Protein AF-A0A955DI71-F1 (afdb_monomer_lite)

pLDDT: mean 78.26, std 21.27, range [36.56, 98.56]

Radius of gyration: 31.0 Å; chains: 1; bounding box: 46×58×112 Å

Structure (mmCIF, N/CA/C/O backbone):
data_AF-A0A955DI71-F1
#
_entry.id   AF-A0A955DI71-F1
#
loop_
_atom_site.group_PDB
_atom_site.id
_atom_site.type_symbol
_atom_site.label_atom_id
_atom_site.label_alt_id
_atom_site.label_comp_id
_atom_site.label_asym_id
_atom_site.label_entity_id
_atom_site.label_seq_id
_atom_site.pdbx_PDB_ins_code
_atom_site.Cartn_x
_atom_site.Cartn_y
_atom_site.Cartn_z
_atom_site.occupancy
_atom_site.B_iso_or_equiv
_atom_site.auth_seq_id
_atom_site.auth_comp_id
_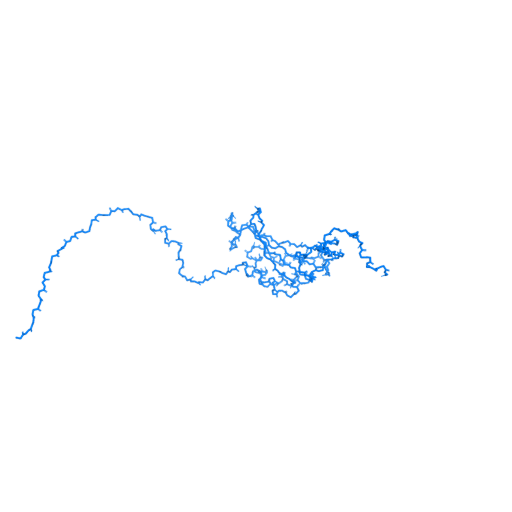atom_site.auth_asym_id
_atom_site.auth_atom_id
_atom_site.pdbx_PDB_model_num
ATOM 1 N N . MET A 1 1 ? 29.540 36.680 81.632 1.00 42.84 1 MET A N 1
ATOM 2 C CA . MET A 1 1 ? 30.084 36.193 80.344 1.00 42.84 1 MET A CA 1
ATOM 3 C C . MET A 1 1 ? 29.071 36.500 79.252 1.00 42.84 1 MET A C 1
ATOM 5 O O . MET A 1 1 ? 27.884 36.480 79.535 1.00 42.84 1 MET A O 1
ATOM 9 N N . ARG A 1 2 ? 29.595 36.872 78.076 1.00 38.28 2 ARG A N 1
ATOM 10 C CA . ARG A 1 2 ? 28.954 37.185 76.778 1.00 38.28 2 ARG A CA 1
ATOM 11 C C . ARG A 1 2 ? 27.708 36.306 76.511 1.00 38.28 2 ARG A C 1
ATOM 13 O O . ARG A 1 2 ? 27.713 35.161 76.932 1.00 38.28 2 ARG A O 1
ATOM 20 N N . SER A 1 3 ? 26.652 36.700 75.804 1.00 38.50 3 SER A N 1
ATOM 21 C CA . SER A 1 3 ? 26.511 37.695 74.742 1.00 38.50 3 SER A CA 1
ATOM 22 C C . SER A 1 3 ? 25.027 38.023 74.534 1.00 38.50 3 SER A C 1
ATOM 24 O O . SER A 1 3 ? 24.167 37.155 74.646 1.00 38.50 3 SER A O 1
ATOM 26 N N . THR A 1 4 ? 24.781 39.277 74.180 1.00 44.38 4 THR A N 1
ATOM 27 C CA . THR A 1 4 ? 23.592 39.868 73.550 1.00 44.38 4 THR A CA 1
ATOM 28 C C . THR A 1 4 ? 23.182 39.182 72.238 1.00 44.38 4 THR A C 1
ATOM 30 O O . THR A 1 4 ? 24.071 38.817 71.467 1.00 44.38 4 THR A O 1
ATOM 33 N N . SER A 1 5 ? 21.869 39.054 71.985 1.00 47.56 5 SER A N 1
ATOM 34 C CA . SER A 1 5 ? 21.106 39.809 70.956 1.00 47.56 5 SER A CA 1
ATOM 35 C C . SER A 1 5 ? 19.591 39.510 71.109 1.00 47.56 5 SER A C 1
ATOM 37 O O . SER A 1 5 ? 19.229 38.340 71.164 1.00 47.56 5 SER A O 1
ATOM 39 N N . THR A 1 6 ? 18.684 40.447 71.455 1.00 43.38 6 THR A N 1
ATOM 40 C CA . THR A 1 6 ? 17.948 41.417 70.584 1.00 43.38 6 THR A CA 1
ATOM 41 C C . THR A 1 6 ? 17.392 40.789 69.287 1.00 43.38 6 THR A C 1
ATOM 43 O O . THR A 1 6 ? 18.131 40.111 68.594 1.00 43.38 6 THR A O 1
ATOM 46 N N . MET A 1 7 ? 16.143 40.975 68.834 1.00 39.53 7 MET A N 1
ATOM 47 C CA . MET A 1 7 ? 15.038 41.871 69.209 1.00 39.53 7 MET A CA 1
ATOM 48 C C . MET A 1 7 ? 13.772 41.477 68.397 1.00 39.53 7 MET A C 1
ATOM 50 O O . MET A 1 7 ? 13.915 41.043 67.260 1.00 39.53 7 MET A O 1
ATOM 54 N N . THR A 1 8 ? 12.583 41.696 68.984 1.00 37.53 8 THR A N 1
ATOM 55 C CA . THR A 1 8 ? 11.273 42.113 68.387 1.00 37.53 8 THR A CA 1
ATOM 56 C C . THR A 1 8 ? 10.743 41.436 67.105 1.00 37.53 8 THR A C 1
ATOM 58 O O . THR A 1 8 ? 11.373 41.528 66.064 1.00 37.53 8 THR A O 1
ATOM 61 N N . ALA A 1 9 ? 9.605 40.723 67.079 1.00 39.69 9 ALA A N 1
ATOM 62 C CA . ALA A 1 9 ? 8.205 41.010 67.483 1.00 39.69 9 ALA A CA 1
ATOM 63 C C . ALA A 1 9 ? 7.338 41.681 66.391 1.00 39.69 9 ALA A C 1
ATOM 65 O O . ALA A 1 9 ? 7.835 42.510 65.638 1.00 39.69 9 ALA A O 1
ATOM 66 N N . ILE A 1 10 ? 6.021 41.393 66.468 1.00 43.47 10 ILE A N 1
ATOM 67 C CA . ILE A 1 10 ? 4.857 42.040 65.807 1.00 43.47 10 ILE A CA 1
ATOM 68 C C . ILE A 1 10 ? 4.551 41.484 64.400 1.00 43.47 10 ILE A C 1
ATOM 70 O O . ILE A 1 10 ? 5.449 41.365 63.585 1.00 43.47 10 ILE A O 1
ATOM 74 N N . SER A 1 11 ? 3.330 41.174 63.956 1.00 39.06 11 SER A N 1
ATOM 75 C CA . SER A 1 11 ? 2.004 40.883 64.524 1.00 39.06 11 SER A CA 1
ATOM 76 C C . SER A 1 11 ? 1.140 40.371 63.355 1.00 39.06 11 SER A C 1
ATOM 78 O O . SER A 1 11 ? 1.497 40.524 62.189 1.00 39.06 11 SER A O 1
ATOM 80 N N . ALA A 1 12 ? 0.003 39.765 63.692 1.00 49.53 12 ALA A N 1
ATOM 81 C CA . ALA A 1 12 ? -1.020 39.209 62.808 1.00 49.53 12 ALA A CA 1
ATOM 82 C C . ALA A 1 12 ? -1.520 40.140 61.684 1.00 49.53 12 ALA A C 1
ATOM 84 O O . ALA A 1 12 ? -1.656 41.343 61.889 1.00 49.53 12 ALA A O 1
ATOM 85 N N . ALA A 1 13 ? -1.955 39.554 60.562 1.00 36.56 13 ALA A N 1
ATOM 86 C CA . ALA A 1 13 ? -3.005 40.132 59.723 1.00 36.56 13 ALA A CA 1
ATOM 87 C C . ALA A 1 13 ? -3.749 39.045 58.928 1.00 36.56 13 ALA A C 1
ATOM 89 O O . ALA A 1 13 ? -3.154 38.116 58.388 1.00 36.56 13 ALA A O 1
ATOM 90 N N . ALA A 1 14 ? -5.072 39.183 58.919 1.00 45.19 14 ALA A N 1
ATOM 91 C CA . ALA A 1 14 ? -6.074 38.276 58.386 1.00 45.19 14 ALA A CA 1
ATOM 92 C C . ALA A 1 14 ? -6.007 38.100 56.858 1.00 45.19 14 ALA A C 1
ATOM 94 O O . ALA A 1 14 ? -5.804 39.066 56.124 1.00 45.19 14 ALA A O 1
ATOM 95 N N . ALA A 1 15 ? -6.268 36.878 56.381 1.00 41.75 15 ALA A N 1
ATOM 96 C CA . ALA A 1 15 ? -6.500 36.609 54.966 1.00 41.75 15 ALA A CA 1
ATOM 97 C C . ALA A 1 15 ? -7.994 36.746 54.635 1.00 41.75 15 ALA A C 1
ATOM 99 O O . ALA A 1 15 ? -8.864 36.125 55.245 1.00 41.75 15 ALA A O 1
ATOM 100 N N . ILE A 1 16 ? -8.236 37.627 53.675 1.00 44.94 16 ILE A N 1
ATOM 101 C CA . ILE A 1 16 ? -9.511 38.130 53.183 1.00 44.94 16 ILE A CA 1
ATOM 102 C C . ILE A 1 16 ? -10.184 37.117 52.243 1.00 44.94 16 ILE A C 1
ATOM 104 O O . ILE A 1 16 ? -9.526 36.450 51.454 1.00 44.94 16 ILE A O 1
ATOM 108 N N . ALA A 1 17 ? -11.511 37.066 52.383 1.00 41.00 17 ALA A N 1
ATOM 109 C CA . ALA A 1 17 ? -12.583 36.723 51.445 1.00 41.00 17 ALA A CA 1
ATOM 110 C C . ALA A 1 17 ? -12.245 36.105 50.072 1.00 41.00 17 ALA A C 1
ATOM 112 O O . ALA A 1 17 ? -11.449 36.612 49.286 1.00 41.00 17 ALA A O 1
ATOM 113 N N . GLY A 1 18 ? -13.004 35.054 49.746 1.00 47.47 18 GLY A N 1
ATOM 114 C CA . GLY A 1 18 ? -13.005 34.403 48.446 1.00 47.47 18 GLY A CA 1
ATOM 115 C C . GLY A 1 18 ? -13.640 35.220 47.322 1.00 47.47 18 GLY A C 1
ATOM 116 O O . GLY A 1 18 ? -14.587 35.969 47.535 1.00 47.47 18 GLY A O 1
ATOM 117 N N . VAL A 1 19 ? -13.149 34.968 46.106 1.00 43.09 19 VAL A N 1
ATOM 118 C CA . VAL A 1 19 ? -13.829 35.190 44.826 1.00 43.09 19 VAL A CA 1
ATOM 119 C C . VAL A 1 19 ? -13.346 34.104 43.851 1.00 43.09 19 VAL A C 1
ATOM 121 O O . VAL A 1 19 ? -12.159 33.992 43.572 1.00 43.09 19 VAL A O 1
ATOM 124 N N . LEU A 1 20 ? -14.299 33.289 43.389 1.00 49.06 20 LEU A N 1
ATOM 125 C CA . LEU A 1 20 ? -14.403 32.643 42.072 1.00 49.06 20 LEU A CA 1
ATOM 126 C C . LEU A 1 20 ? -13.111 32.169 41.377 1.00 49.06 20 LEU A C 1
ATOM 128 O O . LEU A 1 20 ? -12.402 32.962 40.776 1.00 49.06 20 LEU A O 1
ATOM 132 N N . THR A 1 21 ? -12.939 30.852 41.242 1.00 40.16 21 THR A N 1
ATOM 133 C CA . THR A 1 21 ? -12.550 30.244 39.951 1.00 40.16 21 THR A CA 1
ATOM 134 C C . THR A 1 21 ? -12.927 28.757 39.922 1.00 40.16 21 THR A C 1
ATOM 136 O O . THR A 1 21 ? -12.141 27.871 40.231 1.00 40.16 21 THR A O 1
ATOM 139 N N . PHE A 1 22 ? -14.138 28.459 39.445 1.00 45.34 22 PHE A N 1
ATOM 140 C CA . PHE A 1 22 ? -14.549 27.105 39.034 1.00 45.34 22 PHE A CA 1
ATOM 141 C C . PHE A 1 22 ? -13.814 26.598 37.767 1.00 45.34 22 PHE A C 1
ATOM 143 O O . PHE A 1 22 ? -14.132 25.538 37.240 1.00 45.34 22 PHE A O 1
ATOM 150 N N . ALA A 1 23 ? -12.806 27.321 37.267 1.00 44.22 23 ALA A N 1
ATOM 151 C CA . ALA A 1 23 ? -12.064 26.977 36.053 1.00 44.22 23 ALA A CA 1
ATOM 152 C C . ALA A 1 23 ? -10.882 26.010 36.282 1.00 44.22 23 ALA A C 1
ATOM 154 O O . ALA A 1 23 ? -10.238 25.597 35.319 1.00 44.22 23 ALA A O 1
ATOM 155 N N . ALA A 1 24 ? -10.582 25.638 37.532 1.00 43.19 24 ALA A N 1
ATOM 156 C CA . ALA A 1 24 ? -9.466 24.739 37.837 1.00 43.19 24 ALA A CA 1
ATOM 157 C C . ALA A 1 24 ? -9.826 23.244 37.723 1.00 43.19 24 ALA A C 1
ATOM 159 O O . ALA A 1 24 ? -8.955 22.439 37.404 1.00 43.19 24 ALA A O 1
ATOM 160 N N . LEU A 1 25 ? -11.100 22.858 37.885 1.00 48.03 25 LEU A N 1
ATOM 161 C CA . LEU A 1 25 ? -11.506 21.447 37.781 1.00 48.03 25 LEU A CA 1
ATOM 162 C C . LEU A 1 25 ? -11.618 20.938 36.332 1.00 48.03 25 LEU A C 1
ATOM 164 O O . LEU A 1 25 ? -11.519 19.738 36.109 1.00 48.03 25 LEU A O 1
ATOM 168 N N . ALA A 1 26 ? -11.749 21.824 35.339 1.00 45.50 26 ALA A N 1
ATOM 169 C CA . ALA A 1 26 ? -11.785 21.434 33.924 1.00 45.50 26 ALA A CA 1
ATOM 170 C C . ALA A 1 26 ? -10.386 21.209 33.312 1.00 45.50 26 ALA A C 1
ATOM 172 O O . ALA A 1 26 ? -10.266 20.593 32.257 1.00 45.50 26 ALA A O 1
ATOM 173 N N . ARG A 1 27 ? -9.311 21.674 33.970 1.00 45.75 27 ARG A N 1
ATOM 174 C CA . ARG A 1 27 ? -7.919 21.424 33.539 1.00 45.75 27 ARG A CA 1
ATOM 175 C C . ARG A 1 27 ? -7.289 20.188 34.173 1.00 45.75 27 ARG A C 1
ATOM 177 O O . ARG A 1 27 ? -6.212 19.783 33.755 1.00 45.75 27 ARG A O 1
ATOM 184 N N . GLN A 1 28 ? -7.961 19.557 35.132 1.00 41.53 28 GLN A N 1
ATOM 185 C CA . GLN A 1 28 ? -7.448 18.360 35.800 1.00 41.53 28 GLN A CA 1
ATOM 186 C C . GLN A 1 28 ? -7.816 17.052 35.075 1.00 41.53 28 GLN A C 1
ATOM 188 O O . GLN A 1 28 ? -7.530 15.970 35.578 1.00 41.53 28 GLN A O 1
ATOM 193 N N . GLN A 1 29 ? -8.425 17.135 33.886 1.00 46.78 29 GLN A N 1
ATOM 194 C CA . GLN A 1 29 ? -8.853 15.968 33.108 1.00 46.78 29 GLN A CA 1
ATOM 195 C C . GLN A 1 29 ? -7.894 15.577 31.966 1.00 46.78 29 GLN A C 1
ATOM 197 O O . GLN A 1 29 ? -8.208 14.682 31.188 1.00 46.78 29 GLN A O 1
ATOM 202 N N . GLN A 1 30 ? -6.708 16.189 31.867 1.00 48.41 30 GLN A N 1
ATOM 203 C CA . GLN A 1 30 ? -5.690 15.806 30.875 1.00 48.41 30 GLN A CA 1
ATOM 204 C C . GLN A 1 30 ? -4.292 15.655 31.477 1.00 48.41 30 GLN A C 1
ATOM 206 O O . GLN A 1 30 ? -3.308 16.153 30.947 1.00 48.41 30 GLN A O 1
ATOM 211 N N . GLN A 1 31 ? -4.175 14.898 32.560 1.00 39.72 31 GLN A N 1
ATOM 212 C CA . GLN A 1 31 ? -2.901 14.260 32.866 1.00 39.72 31 GLN A CA 1
ATOM 213 C C . GLN A 1 31 ? -3.176 12.894 33.475 1.00 39.72 31 GLN A C 1
ATOM 215 O O . GLN A 1 31 ? -3.345 12.748 34.682 1.00 39.72 31 GLN A O 1
ATOM 220 N N . MET A 1 32 ? -3.260 11.883 32.607 1.00 46.75 32 MET A N 1
ATOM 221 C CA . MET A 1 32 ? -3.118 10.509 33.067 1.00 46.75 32 MET A CA 1
ATOM 222 C C . MET A 1 32 ? -1.670 10.319 33.541 1.00 46.75 32 MET A C 1
ATOM 224 O O . MET A 1 32 ? -0.739 10.612 32.786 1.00 46.75 32 MET A O 1
ATOM 228 N N . PRO A 1 33 ? -1.453 9.863 34.784 1.00 47.97 33 PRO A N 1
ATOM 229 C CA . PRO A 1 33 ? -0.128 9.562 35.287 1.00 47.97 33 PRO A CA 1
ATOM 230 C C . PRO A 1 33 ? 0.298 8.203 34.731 1.00 47.97 33 PRO A C 1
ATOM 232 O O . PRO A 1 33 ? -0.171 7.165 35.184 1.00 47.97 33 PRO A O 1
ATOM 235 N N . ASN A 1 34 ? 1.120 8.232 33.686 1.00 43.94 34 ASN A N 1
ATOM 236 C CA . ASN A 1 34 ? 2.246 7.332 33.422 1.00 43.94 34 ASN A CA 1
ATOM 237 C C . ASN A 1 34 ? 2.691 7.561 31.979 1.00 43.94 34 ASN A C 1
ATOM 239 O O . ASN A 1 34 ? 1.883 7.467 31.061 1.00 43.94 34 ASN A O 1
ATOM 243 N N . GLY A 1 35 ? 3.983 7.823 31.774 1.00 45.66 35 GLY A N 1
ATOM 244 C CA . GLY A 1 35 ? 4.631 7.937 30.462 1.00 45.66 35 GLY A CA 1
ATOM 245 C C . GLY A 1 35 ? 4.673 6.626 29.666 1.00 45.66 35 GLY A C 1
ATOM 246 O O . GLY A 1 35 ? 5.672 6.337 29.016 1.00 45.66 35 GLY A O 1
ATOM 247 N N . ALA A 1 36 ? 3.614 5.817 29.722 1.00 49.25 36 ALA A N 1
ATOM 248 C CA . ALA A 1 36 ? 3.370 4.778 28.744 1.00 49.25 36 ALA A CA 1
ATOM 249 C C . ALA A 1 36 ? 3.016 5.486 27.433 1.00 49.25 36 ALA A C 1
ATOM 251 O O . ALA A 1 36 ? 1.901 5.979 27.259 1.00 49.25 36 ALA A O 1
ATOM 252 N N . GLN A 1 37 ? 4.002 5.584 26.541 1.00 47.66 37 GLN A N 1
ATOM 253 C CA . GLN A 1 37 ? 3.792 5.998 25.162 1.00 47.66 37 GLN A CA 1
ATOM 254 C C . GLN A 1 37 ? 2.620 5.170 24.618 1.00 47.66 37 GLN A C 1
ATOM 256 O O . GLN A 1 37 ? 2.702 3.941 24.559 1.00 47.66 37 GLN A O 1
ATOM 261 N N . GLN A 1 38 ? 1.510 5.825 24.282 1.00 52.22 38 GLN A N 1
ATOM 262 C CA . GLN A 1 38 ? 0.416 5.152 23.595 1.00 52.22 38 GLN A CA 1
ATOM 263 C C . GLN A 1 38 ? 1.016 4.524 22.323 1.00 52.22 38 GLN A C 1
ATOM 265 O O . GLN A 1 38 ? 1.814 5.204 21.666 1.00 52.22 38 GLN A O 1
ATOM 270 N N . PRO A 1 39 ? 0.734 3.246 22.003 1.00 62.75 39 PRO A N 1
ATOM 271 C CA . PRO A 1 39 ? 1.355 2.589 20.860 1.00 62.75 39 PRO A CA 1
ATOM 272 C C . PRO A 1 39 ? 1.189 3.452 19.609 1.00 62.75 39 PRO A C 1
ATOM 274 O O . PRO A 1 39 ? 0.066 3.830 19.268 1.00 62.75 39 PRO A O 1
ATOM 277 N N . ASP A 1 40 ? 2.298 3.799 18.946 1.00 77.75 40 ASP A N 1
ATOM 278 C CA . ASP A 1 40 ? 2.240 4.498 17.663 1.00 77.75 40 ASP A CA 1
ATOM 279 C C . ASP A 1 40 ? 1.701 3.511 16.630 1.00 77.75 40 ASP A C 1
ATOM 281 O O . ASP A 1 40 ? 2.437 2.748 16.004 1.00 77.75 40 ASP A O 1
ATOM 285 N N . LEU A 1 41 ? 0.381 3.518 16.493 1.00 74.25 41 LEU A N 1
ATOM 286 C CA . LEU A 1 41 ? -0.361 2.682 15.567 1.00 74.25 41 LEU A CA 1
ATOM 287 C C . LEU A 1 41 ? 0.156 2.840 14.133 1.00 74.25 41 LEU A C 1
ATOM 289 O O . LEU A 1 41 ? 0.268 1.854 13.412 1.00 74.25 41 LEU A O 1
ATOM 293 N N . GLY A 1 42 ? 0.542 4.055 13.733 1.00 77.88 42 GLY A N 1
ATOM 294 C CA . GLY A 1 42 ? 1.131 4.301 12.419 1.00 77.88 42 GLY A CA 1
ATOM 295 C C . GLY A 1 42 ? 2.471 3.588 12.253 1.00 77.88 42 GLY A C 1
ATOM 296 O O . GLY A 1 42 ? 2.712 2.975 11.213 1.00 77.88 42 GLY A O 1
ATOM 297 N N . LYS A 1 43 ? 3.325 3.615 13.283 1.00 82.75 43 LYS A N 1
ATOM 298 C CA . LYS A 1 43 ? 4.578 2.851 13.288 1.00 82.75 43 LYS A CA 1
ATOM 299 C C . LYS A 1 43 ? 4.320 1.344 13.264 1.00 82.75 43 LYS A C 1
ATOM 301 O O . LYS A 1 43 ? 4.949 0.657 12.471 1.00 82.75 43 LYS A O 1
ATOM 306 N N . MET A 1 44 ? 3.382 0.839 14.065 1.00 82.12 44 MET A N 1
ATOM 307 C CA . MET A 1 44 ? 3.043 -0.590 14.094 1.00 82.12 44 MET A CA 1
ATOM 308 C C . MET A 1 44 ? 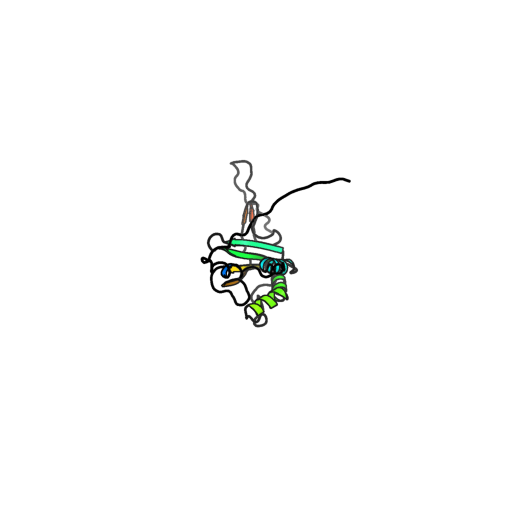2.563 -1.103 12.732 1.00 82.12 44 MET A C 1
ATOM 310 O O . MET A 1 44 ? 2.991 -2.170 12.299 1.00 82.12 44 MET A O 1
ATOM 314 N N . LEU A 1 45 ? 1.714 -0.337 12.038 1.00 84.00 45 LEU A N 1
ATOM 315 C CA . LEU A 1 45 ? 1.238 -0.691 10.697 1.00 84.00 45 LEU A CA 1
ATOM 316 C C . LEU A 1 45 ? 2.391 -0.731 9.686 1.00 84.00 45 LEU A C 1
ATOM 318 O O . LEU A 1 45 ? 2.503 -1.682 8.914 1.00 84.00 45 LEU A O 1
ATOM 322 N N . VAL A 1 46 ? 3.281 0.265 9.723 1.00 90.31 46 VAL A N 1
ATOM 323 C CA . VAL A 1 46 ? 4.467 0.301 8.854 1.00 90.31 46 VAL A CA 1
ATOM 324 C C . VAL A 1 46 ? 5.430 -0.842 9.158 1.00 90.31 46 VAL A C 1
ATOM 326 O O . VAL A 1 46 ? 5.918 -1.478 8.228 1.00 90.31 46 VAL A O 1
ATOM 329 N N . ASP A 1 47 ? 5.701 -1.123 10.432 1.00 90.19 47 ASP A N 1
ATOM 330 C CA . ASP A 1 47 ? 6.578 -2.223 10.836 1.00 90.19 47 ASP A CA 1
ATOM 331 C C . ASP A 1 47 ? 5.992 -3.576 10.396 1.00 90.19 47 ASP A C 1
ATOM 333 O O . ASP A 1 47 ? 6.722 -4.420 9.882 1.00 90.19 47 ASP A O 1
ATOM 337 N N . GLY A 1 48 ? 4.676 -3.772 10.537 1.00 88.38 48 GLY A N 1
ATOM 338 C CA . GLY A 1 48 ? 3.989 -4.986 10.085 1.00 88.38 48 GLY A CA 1
ATOM 339 C C . GLY A 1 48 ? 4.135 -5.226 8.580 1.00 88.38 48 GLY A C 1
ATOM 340 O O . GLY A 1 48 ? 4.401 -6.349 8.155 1.00 88.38 48 GLY A O 1
ATOM 341 N N . LEU A 1 49 ? 4.041 -4.163 7.779 1.00 94.25 49 LEU A N 1
ATOM 342 C CA . LEU A 1 49 ? 4.278 -4.230 6.335 1.00 94.25 49 LEU A CA 1
ATOM 343 C C . LEU A 1 49 ? 5.747 -4.552 6.027 1.00 94.25 49 LEU A C 1
ATOM 345 O O . LEU A 1 49 ? 6.026 -5.527 5.334 1.00 94.25 49 LEU A O 1
ATOM 349 N N . LYS A 1 50 ? 6.690 -3.793 6.602 1.00 94.00 50 LYS A N 1
ATOM 350 C CA . LYS A 1 50 ? 8.136 -3.963 6.363 1.00 94.00 50 LYS A CA 1
ATOM 351 C C . LYS A 1 50 ? 8.663 -5.344 6.751 1.00 94.00 50 LYS A C 1
ATOM 353 O O . LYS A 1 50 ? 9.591 -5.834 6.122 1.00 94.00 50 LYS A O 1
ATOM 358 N N . ASN A 1 51 ? 8.089 -5.958 7.783 1.00 94.50 51 ASN A N 1
ATOM 359 C CA . ASN A 1 51 ? 8.503 -7.278 8.259 1.00 94.50 51 ASN A CA 1
ATOM 360 C C . ASN A 1 51 ? 7.918 -8.432 7.432 1.00 94.50 51 ASN A C 1
ATOM 362 O O . ASN A 1 51 ? 8.229 -9.594 7.701 1.00 94.50 51 ASN A O 1
ATOM 366 N N . THR A 1 52 ? 7.073 -8.146 6.440 1.00 97.25 52 THR A N 1
ATOM 367 C CA . THR A 1 52 ? 6.562 -9.180 5.542 1.00 97.25 52 THR A CA 1
ATOM 368 C C . THR A 1 52 ? 7.629 -9.536 4.511 1.00 97.25 52 THR A C 1
ATOM 370 O O . THR A 1 52 ? 8.083 -8.681 3.753 1.00 97.25 52 THR A O 1
ATOM 373 N N . ASN A 1 53 ? 8.006 -10.815 4.446 1.00 97.38 53 ASN A N 1
ATOM 374 C CA . ASN A 1 53 ? 8.903 -11.308 3.401 1.00 97.38 53 ASN A CA 1
ATOM 375 C C . ASN A 1 53 ? 8.299 -11.029 2.011 1.00 97.38 53 ASN A C 1
ATOM 377 O O . ASN A 1 53 ? 7.146 -11.391 1.767 1.00 97.38 53 ASN A O 1
ATOM 381 N N . GLY A 1 54 ? 9.067 -10.401 1.121 1.00 97.50 54 GLY A N 1
ATOM 382 C CA . GLY A 1 54 ? 8.625 -9.932 -0.196 1.00 97.50 54 GLY A CA 1
ATOM 383 C C . GLY A 1 54 ? 8.073 -8.503 -0.222 1.00 97.50 54 GLY A C 1
ATOM 384 O O . GLY A 1 54 ? 7.674 -8.025 -1.282 1.00 97.50 54 GLY A O 1
ATOM 385 N N . CYS A 1 55 ? 8.058 -7.790 0.913 1.00 98.19 55 CYS A N 1
ATOM 386 C CA . CYS A 1 55 ? 7.849 -6.344 0.926 1.00 98.19 55 CYS A CA 1
ATOM 387 C C . CYS A 1 55 ? 9.133 -5.627 0.474 1.00 98.19 55 CYS A C 1
ATOM 389 O O . CYS A 1 55 ? 10.178 -5.712 1.116 1.00 98.19 55 CYS A O 1
ATOM 391 N N . LEU A 1 56 ? 9.044 -4.901 -0.636 1.00 98.38 56 LEU A N 1
ATOM 392 C CA . LEU A 1 56 ? 10.146 -4.199 -1.295 1.00 98.38 56 LEU A CA 1
ATOM 393 C C . LEU A 1 56 ? 10.378 -2.787 -0.744 1.00 98.38 56 LEU A C 1
ATOM 395 O O . LEU A 1 56 ? 11.424 -2.183 -0.974 1.00 98.38 56 LEU A O 1
ATOM 399 N N . GLY A 1 57 ? 9.393 -2.228 -0.044 1.00 97.50 57 GLY A N 1
ATOM 400 C CA . GLY A 1 57 ? 9.481 -0.892 0.528 1.00 97.50 57 GLY A CA 1
ATOM 401 C C . GLY A 1 57 ? 8.154 -0.431 1.108 1.00 97.50 57 GLY A C 1
ATOM 402 O O . GLY A 1 57 ? 7.094 -0.938 0.742 1.00 97.50 57 GLY A O 1
ATOM 403 N N . VAL A 1 58 ? 8.225 0.547 2.013 1.00 97.44 58 VAL A N 1
ATOM 404 C CA . VAL A 1 58 ? 7.052 1.175 2.622 1.00 97.44 58 VAL A CA 1
ATOM 405 C C . VAL A 1 58 ? 7.315 2.658 2.824 1.00 97.44 58 VAL A C 1
ATOM 407 O O . VAL A 1 58 ? 8.245 3.012 3.555 1.00 97.44 58 VAL A O 1
ATOM 410 N N . ASP A 1 59 ? 6.445 3.490 2.262 1.00 95.44 59 ASP A N 1
ATOM 411 C CA . ASP A 1 59 ? 6.445 4.938 2.441 1.00 95.44 59 ASP A CA 1
ATOM 412 C C . ASP A 1 59 ? 5.165 5.420 3.116 1.00 95.44 59 ASP A C 1
ATOM 414 O O . ASP A 1 59 ? 4.104 4.798 3.042 1.00 95.44 59 ASP A O 1
ATOM 418 N N . ARG A 1 60 ? 5.273 6.570 3.780 1.00 93.56 60 ARG A N 1
ATOM 419 C CA . ARG A 1 60 ? 4.142 7.283 4.375 1.00 93.56 60 ARG A CA 1
ATOM 420 C C . ARG A 1 60 ? 4.008 8.629 3.691 1.00 93.56 60 ARG A C 1
ATOM 422 O O . ARG A 1 60 ? 4.984 9.370 3.599 1.00 93.56 60 ARG A O 1
ATOM 429 N N . CYS A 1 61 ? 2.797 8.982 3.298 1.00 92.12 61 CYS A N 1
ATOM 430 C CA . CYS A 1 61 ? 2.487 10.301 2.777 1.00 92.12 61 CYS A CA 1
ATOM 431 C C . CYS A 1 61 ? 1.218 10.858 3.428 1.00 92.12 61 CYS A C 1
ATOM 433 O O . CYS A 1 61 ? 0.425 10.140 4.042 1.00 92.12 61 CYS A O 1
ATOM 435 N N . GLN A 1 62 ? 1.045 12.170 3.311 1.00 93.75 62 GLN A N 1
ATOM 436 C CA . GLN A 1 62 ? -0.207 12.843 3.617 1.00 93.75 62 GLN A CA 1
ATOM 437 C C . GLN A 1 62 ? -0.682 13.543 2.351 1.00 93.75 62 GLN A C 1
ATOM 439 O O . GLN A 1 62 ? 0.067 14.305 1.740 1.00 93.75 62 GLN A O 1
ATOM 444 N N . TRP A 1 63 ? -1.924 13.287 1.956 1.00 93.31 63 TRP A N 1
ATOM 445 C CA . TRP A 1 63 ? -2.523 13.964 0.812 1.00 93.31 63 TRP A CA 1
ATOM 446 C C . TRP A 1 63 ? -2.773 15.428 1.160 1.00 93.31 63 TRP A C 1
ATOM 448 O O . TRP A 1 63 ? -3.502 15.701 2.110 1.00 93.31 63 TRP A O 1
ATOM 458 N N . ALA A 1 64 ? -2.203 16.354 0.388 1.00 95.00 64 ALA A N 1
ATOM 459 C CA . ALA A 1 64 ? -2.247 17.786 0.690 1.00 95.00 64 ALA A CA 1
ATOM 460 C C . ALA A 1 64 ? -3.683 18.320 0.853 1.00 95.00 64 ALA A C 1
ATOM 462 O O . ALA A 1 64 ? -3.989 18.958 1.857 1.00 95.00 64 ALA A O 1
ATOM 463 N N . ASP A 1 65 ? -4.580 17.991 -0.080 1.00 95.12 65 ASP A N 1
ATOM 464 C CA . ASP A 1 65 ? -5.931 18.566 -0.097 1.00 95.12 65 ASP A CA 1
ATOM 465 C C . ASP A 1 65 ? -6.864 17.940 0.948 1.00 95.12 65 ASP A C 1
ATOM 467 O O . ASP A 1 65 ? -7.657 18.626 1.592 1.00 95.12 65 ASP A O 1
ATOM 471 N N . SER A 1 66 ? -6.791 16.617 1.130 1.00 91.88 66 SER A N 1
ATOM 472 C CA . SER A 1 66 ? -7.698 15.901 2.040 1.00 91.88 66 SER A CA 1
ATOM 473 C C . SER A 1 66 ? -7.148 15.765 3.463 1.00 91.88 66 SER A C 1
ATOM 475 O O . SER A 1 66 ? -7.914 15.542 4.406 1.00 91.88 66 SER A O 1
ATOM 477 N N . GLY A 1 67 ? -5.831 15.892 3.639 1.00 91.12 67 GLY A N 1
ATOM 478 C CA . GLY A 1 67 ? -5.121 15.637 4.893 1.00 91.12 67 GLY A CA 1
ATOM 479 C C . GLY A 1 67 ? -5.074 14.159 5.296 1.00 91.12 67 GLY A C 1
ATOM 480 O O . GLY A 1 67 ? -4.597 13.848 6.390 1.00 91.12 67 GLY A O 1
ATOM 481 N N . ARG A 1 68 ? -5.569 13.245 4.448 1.00 93.31 68 ARG A N 1
ATOM 482 C CA . ARG A 1 68 ? -5.565 11.802 4.723 1.00 93.31 68 ARG A CA 1
ATOM 483 C C . ARG A 1 68 ? -4.137 11.284 4.799 1.00 93.31 68 ARG A C 1
ATOM 485 O O . ARG A 1 68 ? -3.308 11.636 3.962 1.00 93.31 68 ARG A O 1
ATOM 492 N N . LEU A 1 69 ? -3.880 10.439 5.789 1.00 93.69 69 LEU A N 1
ATOM 493 C CA . LEU A 1 69 ? -2.608 9.744 5.939 1.00 93.69 69 LEU A CA 1
ATOM 494 C C . LEU A 1 69 ? -2.670 8.453 5.135 1.00 93.69 69 LEU A C 1
ATOM 496 O O . LEU A 1 69 ? -3.618 7.687 5.295 1.00 93.69 69 LEU A O 1
ATOM 500 N N . THR A 1 70 ? -1.660 8.203 4.314 1.00 95.00 70 THR A N 1
ATOM 501 C CA . THR A 1 70 ? -1.566 6.991 3.503 1.00 95.00 70 THR A CA 1
ATOM 502 C C . THR A 1 70 ? -0.222 6.321 3.714 1.00 95.00 70 THR A C 1
ATOM 504 O O . THR A 1 70 ? 0.819 6.976 3.777 1.00 95.00 70 THR A O 1
ATOM 507 N N . ILE A 1 71 ? -0.259 5.001 3.835 1.00 95.88 71 ILE A N 1
ATOM 508 C CA . ILE A 1 71 ? 0.905 4.128 3.782 1.00 95.88 71 ILE A CA 1
ATOM 509 C C . ILE A 1 71 ? 0.866 3.424 2.428 1.00 95.88 71 ILE A C 1
ATOM 511 O O . ILE A 1 71 ? -0.122 2.759 2.120 1.00 95.88 71 ILE A O 1
ATOM 515 N N . CYS A 1 72 ? 1.928 3.566 1.643 1.00 97.62 72 CYS A N 1
ATOM 516 C CA . CYS A 1 72 ? 2.136 2.805 0.417 1.00 97.62 72 CYS A CA 1
ATOM 517 C C . CYS A 1 72 ? 3.154 1.706 0.709 1.00 97.62 72 CYS A C 1
ATOM 519 O O . CYS A 1 72 ? 4.243 2.007 1.192 1.00 97.62 72 CYS A O 1
ATOM 521 N N . ALA A 1 73 ? 2.818 0.454 0.420 1.00 98.19 73 ALA A N 1
ATOM 522 C CA . ALA A 1 73 ? 3.734 -0.674 0.523 1.00 98.19 73 ALA A CA 1
ATOM 523 C C . ALA A 1 73 ? 3.811 -1.403 -0.813 1.00 98.19 73 ALA A C 1
ATOM 525 O O . ALA A 1 73 ? 2.788 -1.645 -1.449 1.00 98.19 73 ALA A O 1
ATOM 526 N N . TRP A 1 74 ? 5.019 -1.753 -1.234 1.00 98.56 74 TRP A N 1
ATOM 527 C CA . TRP A 1 74 ? 5.263 -2.453 -2.491 1.00 98.56 74 TRP A CA 1
ATOM 528 C C . TRP A 1 74 ? 5.656 -3.889 -2.203 1.00 98.56 74 TRP A C 1
ATOM 530 O O . TRP A 1 74 ? 6.544 -4.126 -1.389 1.00 98.56 74 TRP A O 1
ATOM 540 N N . PHE A 1 75 ? 5.013 -4.830 -2.876 1.00 98.44 75 PHE A N 1
ATOM 541 C CA . PHE A 1 75 ? 5.256 -6.258 -2.750 1.00 98.44 75 PHE A CA 1
ATOM 542 C C . PHE A 1 75 ? 5.708 -6.831 -4.090 1.00 98.44 75 PHE A C 1
ATOM 544 O O . PHE A 1 75 ? 5.269 -6.371 -5.149 1.00 98.44 75 PHE A O 1
ATOM 551 N N . GLU A 1 76 ? 6.616 -7.801 -4.032 1.00 98.06 76 GLU A N 1
ATOM 552 C CA . GLU A 1 76 ? 7.212 -8.425 -5.218 1.00 98.06 76 GLU A CA 1
ATOM 553 C C . GLU A 1 76 ? 6.205 -9.224 -6.051 1.00 98.06 76 GLU A C 1
ATOM 555 O O . GLU A 1 76 ? 6.297 -9.212 -7.277 1.00 98.06 76 GLU A O 1
ATOM 560 N N . ASP A 1 77 ? 5.226 -9.849 -5.395 1.00 97.38 77 ASP A N 1
ATOM 561 C CA . ASP A 1 77 ? 4.234 -10.727 -6.007 1.00 97.38 77 ASP A CA 1
ATOM 562 C C . ASP A 1 77 ? 2.948 -10.827 -5.157 1.00 97.38 77 ASP A C 1
ATOM 564 O O . ASP A 1 77 ? 2.842 -10.261 -4.058 1.00 97.38 77 ASP A O 1
ATOM 568 N N . LYS A 1 78 ? 1.953 -11.568 -5.658 1.00 96.44 78 LYS A N 1
ATOM 569 C CA . LYS A 1 78 ? 0.710 -11.859 -4.925 1.00 96.44 78 LYS A CA 1
ATOM 570 C C . LYS A 1 78 ? 0.971 -12.633 -3.633 1.00 96.44 78 LYS A C 1
ATOM 572 O O . LYS A 1 78 ? 0.337 -12.346 -2.616 1.00 96.44 78 LYS A O 1
ATOM 577 N N . ALA A 1 79 ? 1.891 -13.596 -3.644 1.00 96.69 79 ALA A N 1
ATOM 578 C CA . ALA A 1 79 ? 2.172 -14.436 -2.483 1.00 96.69 79 ALA A CA 1
ATOM 579 C C . ALA A 1 79 ? 2.690 -13.609 -1.293 1.00 96.69 79 ALA A C 1
ATOM 581 O O . ALA A 1 79 ? 2.342 -13.888 -0.146 1.00 96.69 79 ALA A O 1
ATOM 582 N N . ALA A 1 80 ? 3.475 -12.565 -1.545 1.00 97.69 80 ALA A N 1
ATOM 583 C CA . ALA A 1 80 ? 3.953 -11.623 -0.544 1.00 97.69 80 ALA A CA 1
ATOM 584 C C . ALA A 1 80 ? 2.813 -10.823 0.091 1.00 97.69 80 ALA A C 1
ATOM 586 O O . ALA A 1 80 ? 2.800 -10.633 1.308 1.00 97.69 80 ALA A O 1
ATOM 587 N N . VAL A 1 81 ? 1.818 -10.425 -0.702 1.00 97.00 81 VAL A N 1
ATOM 588 C CA . VAL A 1 81 ? 0.611 -9.782 -0.172 1.00 97.00 81 VAL A CA 1
ATOM 589 C C . VAL A 1 81 ? -0.209 -10.761 0.662 1.00 97.00 81 VAL A C 1
ATOM 591 O O . VAL A 1 81 ? -0.631 -10.401 1.757 1.00 97.00 81 VAL A O 1
ATOM 594 N N . VAL A 1 82 ? -0.392 -12.003 0.205 1.00 96.00 82 VAL A N 1
ATOM 595 C CA . VAL A 1 82 ? -1.117 -13.034 0.972 1.00 96.00 82 VAL A CA 1
ATOM 596 C C . VAL A 1 82 ? -0.430 -13.297 2.319 1.00 96.00 82 VAL A C 1
ATOM 598 O O . VAL A 1 82 ? -1.092 -13.281 3.353 1.00 96.00 82 VAL A O 1
ATOM 601 N N . ARG A 1 83 ? 0.910 -13.387 2.352 1.00 96.25 83 ARG A N 1
ATOM 602 C CA . ARG A 1 83 ? 1.679 -13.473 3.612 1.00 96.25 83 ARG A CA 1
ATOM 603 C C . ARG A 1 83 ? 1.391 -12.307 4.563 1.00 96.25 83 ARG A C 1
ATOM 605 O O . ARG A 1 83 ? 1.341 -12.509 5.776 1.00 96.25 83 ARG A O 1
ATOM 612 N N . TRP A 1 84 ? 1.216 -11.094 4.037 1.00 95.69 84 TRP A N 1
ATOM 613 C CA . TRP A 1 84 ? 0.815 -9.943 4.846 1.00 95.69 84 TRP A CA 1
ATOM 614 C C . TRP A 1 84 ? -0.640 -10.054 5.322 1.00 95.69 84 TRP A C 1
ATOM 616 O O . TRP A 1 84 ? -0.898 -9.796 6.500 1.00 95.69 84 TRP A O 1
ATOM 626 N N . PHE A 1 85 ? -1.569 -10.478 4.457 1.00 94.06 85 PHE A N 1
ATOM 627 C CA . PHE A 1 85 ? -2.979 -10.681 4.812 1.00 94.06 85 PHE A CA 1
ATOM 628 C C . PHE A 1 85 ? -3.143 -11.665 5.974 1.00 94.06 85 PHE A C 1
ATOM 630 O O . PHE A 1 85 ? -3.915 -11.398 6.899 1.00 94.06 85 PHE A O 1
ATOM 637 N N . ASP A 1 86 ? -2.355 -12.739 5.951 1.00 93.12 86 ASP A N 1
ATOM 638 C CA . ASP A 1 86 ? -2.344 -13.794 6.965 1.00 93.12 86 ASP A CA 1
ATOM 639 C C . ASP A 1 86 ? -1.506 -13.437 8.203 1.00 93.12 86 ASP A C 1
ATOM 641 O O . ASP A 1 86 ? -1.469 -14.182 9.188 1.00 93.12 86 ASP A O 1
ATOM 645 N N . SER A 1 87 ? -0.818 -12.291 8.189 1.00 91.56 87 SER A N 1
ATOM 646 C CA . SER A 1 87 ? 0.011 -11.875 9.315 1.00 91.56 87 SER A CA 1
ATOM 647 C C . SER A 1 87 ? -0.845 -11.582 10.557 1.00 91.56 87 SER A C 1
ATOM 649 O O . SER A 1 87 ? -1.937 -11.007 10.449 1.00 91.56 87 SER A O 1
ATOM 651 N N . PRO A 1 88 ? -0.343 -11.874 11.775 1.00 89.31 88 PRO A N 1
ATOM 652 C CA . PRO A 1 88 ? -1.074 -11.576 13.006 1.00 89.31 88 PRO A CA 1
ATOM 653 C C . PRO A 1 88 ? -1.497 -10.107 13.125 1.00 89.31 88 PRO A C 1
ATOM 655 O O . PRO A 1 88 ? -2.579 -9.820 13.632 1.00 89.31 88 PRO A O 1
ATOM 658 N N . ALA A 1 89 ? -0.668 -9.182 12.629 1.00 85.62 89 ALA A N 1
ATOM 659 C CA . ALA A 1 89 ? -0.946 -7.751 12.668 1.00 85.62 89 ALA A CA 1
ATOM 660 C C . ALA A 1 89 ? -2.158 -7.374 11.801 1.00 85.62 89 ALA A C 1
ATOM 662 O O . ALA A 1 89 ? -3.036 -6.644 12.264 1.00 85.62 89 ALA A O 1
ATOM 663 N N . HIS A 1 90 ? -2.235 -7.890 10.570 1.00 89.44 90 HIS A N 1
ATOM 664 C CA . HIS A 1 90 ? -3.360 -7.618 9.677 1.00 89.44 90 HIS A CA 1
ATOM 665 C C . HIS A 1 90 ? -4.648 -8.287 10.174 1.00 89.44 90 HIS A C 1
ATOM 667 O O . HIS A 1 90 ? -5.674 -7.622 10.314 1.00 89.44 90 HIS A O 1
ATOM 673 N N . VAL A 1 91 ? -4.581 -9.567 10.557 1.00 90.25 91 VAL A N 1
ATOM 674 C CA . VAL A 1 91 ? -5.730 -10.307 11.109 1.00 90.25 91 VAL A CA 1
ATOM 675 C C . VAL A 1 91 ? -6.296 -9.618 12.354 1.00 90.25 91 VAL A C 1
ATOM 677 O O . VAL A 1 91 ? -7.514 -9.499 12.503 1.00 90.25 91 VAL A O 1
ATOM 680 N N . GLN A 1 92 ? -5.432 -9.139 13.255 1.00 86.50 92 GLN A N 1
ATOM 681 C CA . GLN A 1 92 ? -5.867 -8.414 14.448 1.00 86.50 92 GLN A CA 1
ATOM 682 C C . GLN A 1 92 ? -6.532 -7.078 14.098 1.00 86.50 92 GLN A C 1
ATOM 684 O O . GLN A 1 92 ? -7.548 -6.737 14.706 1.00 86.50 92 GLN A O 1
ATOM 689 N N . LEU A 1 93 ? -5.992 -6.343 13.120 1.00 86.00 93 LEU A N 1
ATOM 690 C CA . LEU A 1 93 ? -6.576 -5.088 12.651 1.00 86.00 93 LEU A CA 1
ATOM 691 C C . LEU A 1 93 ? -7.973 -5.302 12.057 1.00 86.00 93 LEU A C 1
ATOM 693 O O . LEU A 1 93 ? -8.909 -4.617 12.464 1.00 86.00 93 LEU A O 1
ATOM 697 N N . MET A 1 94 ? -8.132 -6.270 11.151 1.00 88.69 94 MET A N 1
ATOM 698 C CA . MET A 1 94 ? -9.421 -6.542 10.502 1.00 88.69 94 MET A CA 1
ATOM 699 C C . MET A 1 94 ? -10.485 -6.963 11.519 1.00 88.69 94 MET A C 1
ATOM 701 O O . MET A 1 94 ? -11.586 -6.413 11.527 1.00 88.69 94 MET A O 1
ATOM 705 N N . ARG A 1 95 ? -10.121 -7.824 12.480 1.00 88.00 95 ARG A N 1
ATOM 706 C CA . ARG A 1 95 ? -11.010 -8.188 13.597 1.00 88.00 95 ARG A CA 1
ATOM 707 C C . ARG A 1 95 ? -11.400 -6.984 14.455 1.00 88.00 95 ARG A C 1
ATOM 709 O O . ARG A 1 95 ? -12.554 -6.877 14.857 1.00 88.00 95 ARG A O 1
ATOM 716 N N . ALA A 1 96 ? -10.467 -6.071 14.735 1.00 84.88 96 ALA A N 1
ATOM 717 C CA . ALA A 1 96 ? -10.752 -4.855 15.501 1.00 84.88 96 ALA A CA 1
ATOM 718 C C . ALA A 1 96 ? -11.701 -3.893 14.763 1.00 84.88 96 ALA A C 1
ATOM 720 O O . ALA A 1 96 ? -12.431 -3.141 15.410 1.00 84.88 96 ALA A O 1
ATOM 721 N N . LEU A 1 97 ? -11.712 -3.942 13.429 1.00 85.94 97 LEU A N 1
ATOM 722 C CA . LEU A 1 97 ? -12.641 -3.209 12.566 1.00 85.94 97 LEU A CA 1
ATOM 723 C C . LEU A 1 97 ? -13.964 -3.962 12.321 1.00 85.94 97 LEU A C 1
ATOM 725 O O . LEU A 1 97 ? -14.834 -3.446 11.623 1.00 85.94 97 LEU A O 1
ATOM 729 N N . GLY A 1 98 ? -14.143 -5.142 12.926 1.00 87.19 98 GLY A N 1
ATOM 730 C CA . GLY A 1 98 ? -15.366 -5.939 12.833 1.00 87.19 98 GLY A CA 1
ATOM 731 C C . GLY A 1 98 ? -15.477 -6.800 11.573 1.00 87.19 98 GLY A C 1
ATOM 732 O O . GLY A 1 98 ? -16.575 -7.261 11.268 1.00 87.19 98 GLY A O 1
ATOM 733 N N . ASP A 1 99 ? -14.375 -7.015 10.854 1.00 86.75 99 ASP A N 1
ATOM 734 C CA . ASP A 1 99 ? -14.329 -7.891 9.683 1.00 86.75 99 ASP A CA 1
ATOM 735 C C . ASP A 1 99 ? -13.832 -9.303 10.038 1.00 86.75 99 ASP A C 1
ATOM 737 O O . ASP A 1 99 ? -13.074 -9.497 10.997 1.00 86.75 99 ASP A O 1
ATOM 741 N N . ASP A 1 100 ? -14.256 -10.292 9.248 1.00 87.56 100 ASP A N 1
ATOM 742 C CA . ASP A 1 100 ? -13.747 -11.662 9.320 1.00 87.56 100 ASP A CA 1
ATOM 743 C C . ASP A 1 100 ? -12.750 -11.900 8.174 1.00 87.56 100 ASP A C 1
ATOM 745 O O . ASP A 1 100 ? -13.172 -12.129 7.037 1.00 87.56 100 ASP A O 1
ATOM 749 N N . PRO A 1 101 ? -11.430 -11.890 8.445 1.00 82.50 101 PRO A N 1
ATOM 750 C CA . PRO A 1 101 ? -10.421 -12.044 7.401 1.00 82.50 101 PRO A CA 1
ATOM 751 C C . PRO A 1 101 ? -10.455 -13.421 6.719 1.00 82.50 101 PRO A C 1
ATOM 753 O O . PRO A 1 101 ? -9.866 -13.569 5.656 1.00 82.50 101 PRO A O 1
ATOM 756 N N . ALA A 1 102 ? -11.143 -14.419 7.289 1.00 83.56 102 ALA A N 1
ATOM 757 C CA . ALA A 1 102 ? -11.295 -15.744 6.682 1.00 83.56 102 ALA A CA 1
ATOM 758 C C . ALA A 1 102 ? -12.505 -15.851 5.735 1.00 83.56 102 ALA A C 1
ATOM 760 O O . ALA A 1 102 ? -12.722 -16.898 5.124 1.00 83.56 102 ALA A O 1
ATOM 761 N N . LYS A 1 103 ? -13.318 -14.794 5.617 1.00 87.25 103 LYS A N 1
ATOM 762 C CA . LYS A 1 103 ? -14.577 -14.827 4.862 1.00 87.25 103 LYS A CA 1
ATOM 763 C C . LYS A 1 103 ? -14.377 -14.988 3.351 1.00 87.25 103 LYS A C 1
ATOM 765 O O . LYS A 1 103 ? -15.241 -15.552 2.679 1.00 87.25 103 LYS A O 1
ATOM 770 N N . HIS A 1 104 ? -13.268 -14.480 2.819 1.00 84.88 104 HIS A N 1
ATOM 771 C CA . HIS A 1 104 ? -12.942 -14.507 1.396 1.00 84.88 104 HIS A CA 1
ATOM 772 C C . HIS A 1 104 ? -11.454 -14.783 1.197 1.00 84.88 104 HIS A C 1
ATOM 774 O O . HIS A 1 104 ? -10.633 -14.337 1.992 1.00 84.88 104 HIS A O 1
ATOM 780 N N . GLU A 1 105 ? -11.112 -15.481 0.114 1.00 88.25 105 GLU A N 1
ATOM 781 C CA . GLU A 1 105 ? -9.720 -15.663 -0.294 1.00 88.25 105 GLU A CA 1
ATOM 782 C C . GLU A 1 105 ? -9.151 -14.332 -0.825 1.00 88.25 105 GLU A C 1
ATOM 784 O O . GLU A 1 105 ? -9.699 -13.767 -1.781 1.00 88.25 105 GLU A O 1
ATOM 789 N N . PRO A 1 106 ? -8.070 -13.796 -0.229 1.00 88.31 106 PRO A N 1
ATOM 790 C CA . PRO A 1 106 ? -7.443 -12.576 -0.717 1.00 88.31 106 PRO A CA 1
ATOM 791 C C . PRO 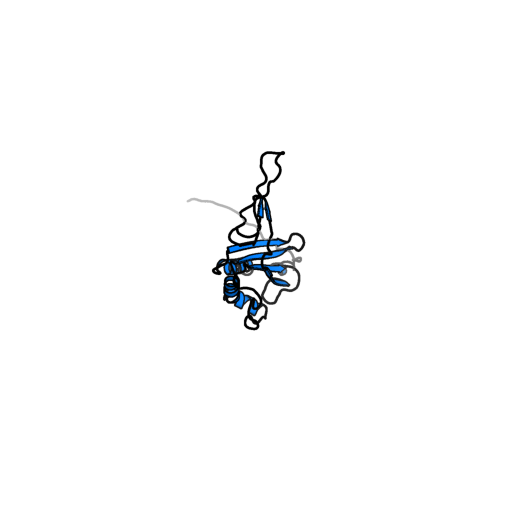A 1 106 ? -6.867 -12.755 -2.126 1.00 88.31 106 PRO A C 1
ATOM 793 O O . PRO A 1 106 ? -6.165 -13.722 -2.402 1.00 88.31 106 PRO A O 1
ATOM 796 N N . LEU A 1 107 ? -7.095 -11.770 -3.003 1.00 90.88 107 LEU A N 1
ATOM 797 C CA . LEU A 1 107 ? -6.527 -11.723 -4.360 1.00 90.88 107 LEU A CA 1
ATOM 798 C C . LEU A 1 107 ? -6.858 -12.947 -5.248 1.00 90.88 107 LEU A C 1
ATOM 800 O O . LEU A 1 107 ? -6.068 -13.277 -6.134 1.00 90.88 107 LEU A O 1
ATOM 804 N N . ALA A 1 108 ? -8.009 -13.602 -5.048 1.00 90.75 108 ALA A N 1
ATOM 805 C CA . ALA A 1 108 ? -8.398 -14.818 -5.781 1.00 90.75 108 ALA A CA 1
ATOM 806 C C . ALA A 1 108 ? -8.298 -14.680 -7.317 1.00 90.75 108 ALA A C 1
ATOM 808 O O . ALA A 1 108 ? -7.829 -15.592 -7.992 1.00 90.75 108 ALA A O 1
ATOM 809 N N . ASP A 1 109 ? -8.650 -13.509 -7.857 1.00 90.19 109 ASP A N 1
ATOM 810 C CA . ASP A 1 109 ? -8.667 -13.240 -9.304 1.00 90.19 109 ASP A CA 1
ATOM 811 C C . ASP A 1 109 ? -7.376 -12.585 -9.837 1.00 90.19 109 ASP A C 1
ATOM 813 O O . ASP A 1 109 ? -7.320 -12.138 -10.985 1.00 90.19 109 ASP A O 1
ATOM 817 N N . VAL A 1 110 ? -6.333 -12.478 -9.010 1.00 90.38 110 VAL A N 1
ATOM 818 C CA . VAL A 1 110 ? -5.057 -11.854 -9.388 1.00 90.38 110 VAL A CA 1
ATOM 819 C C . VAL A 1 110 ? -4.047 -12.936 -9.763 1.00 90.38 110 VAL A C 1
ATOM 821 O O . VAL A 1 110 ? -3.919 -13.948 -9.074 1.00 90.38 110 VAL A O 1
ATOM 824 N N . SER A 1 111 ? -3.315 -12.705 -10.855 1.00 92.50 111 SER A N 1
ATOM 825 C CA . SER A 1 111 ? -2.203 -13.559 -11.288 1.00 92.50 111 SER A CA 1
ATOM 826 C C . SER A 1 111 ? -1.099 -13.620 -10.227 1.00 92.50 111 SER A C 1
ATOM 828 O O . SER A 1 111 ? -0.854 -12.639 -9.533 1.00 92.50 111 SER A O 1
ATOM 830 N N . ASP A 1 112 ? -0.390 -14.743 -10.134 1.00 92.69 112 ASP A N 1
ATOM 831 C CA . ASP A 1 112 ? 0.581 -14.953 -9.054 1.00 92.69 112 ASP A CA 1
ATOM 832 C C . ASP A 1 112 ? 1.853 -14.099 -9.211 1.00 92.69 112 ASP A C 1
ATOM 834 O O . ASP A 1 112 ? 2.297 -13.484 -8.244 1.00 92.69 112 ASP A O 1
ATOM 838 N N . ASP A 1 113 ? 2.373 -13.963 -10.434 1.00 91.88 113 ASP A N 1
ATOM 839 C CA . ASP A 1 113 ? 3.670 -13.318 -10.713 1.00 91.88 113 ASP A CA 1
ATOM 840 C C . ASP A 1 113 ? 3.603 -11.793 -10.936 1.00 91.88 113 ASP A C 1
ATOM 842 O O . ASP A 1 113 ? 4.495 -11.206 -11.558 1.00 91.88 113 ASP A O 1
ATOM 846 N N . VAL A 1 114 ? 2.529 -11.129 -10.490 1.00 94.56 114 VAL A N 1
ATOM 847 C CA . VAL A 1 114 ? 2.392 -9.673 -10.659 1.00 94.56 114 VAL A CA 1
ATOM 848 C C . VAL A 1 114 ? 2.762 -8.930 -9.378 1.00 94.56 114 VAL A C 1
ATOM 850 O O . VAL A 1 114 ? 2.281 -9.286 -8.301 1.00 94.56 114 VAL A O 1
ATOM 853 N N . PRO A 1 115 ? 3.554 -7.851 -9.470 1.00 97.25 115 PRO A N 1
ATOM 854 C CA . PRO A 1 115 ? 3.858 -7.033 -8.313 1.00 97.25 115 PRO A CA 1
ATOM 855 C C . PRO A 1 115 ? 2.623 -6.227 -7.902 1.00 97.25 115 PRO A C 1
ATOM 857 O O . PRO A 1 115 ? 1.817 -5.798 -8.741 1.00 97.25 115 PRO A O 1
ATOM 860 N N . VAL A 1 116 ? 2.483 -6.005 -6.596 1.00 97.81 116 VAL A N 1
ATOM 861 C CA . VAL A 1 116 ? 1.304 -5.362 -6.008 1.00 97.81 116 VAL A CA 1
ATOM 862 C C . VAL A 1 116 ? 1.724 -4.231 -5.078 1.00 97.81 116 VAL A C 1
ATOM 864 O O . VAL A 1 116 ? 2.559 -4.395 -4.192 1.00 97.81 116 VAL A O 1
ATOM 867 N N . MET A 1 117 ? 1.128 -3.062 -5.268 1.00 97.94 117 MET A N 1
ATOM 868 C CA . MET A 1 117 ? 1.185 -1.948 -4.336 1.00 97.94 117 MET A CA 1
ATOM 869 C C . MET A 1 117 ? -0.078 -1.952 -3.477 1.00 97.94 117 MET A C 1
ATOM 871 O O . MET A 1 117 ? -1.191 -1.919 -3.998 1.00 97.94 117 MET A O 1
ATOM 875 N N . VAL A 1 118 ? 0.101 -1.942 -2.163 1.00 97.56 118 VAL A N 1
ATOM 876 C CA . VAL A 1 118 ? -0.968 -1.749 -1.184 1.00 97.56 118 VAL A CA 1
ATOM 877 C C . VAL A 1 118 ? -0.972 -0.289 -0.742 1.00 97.56 118 VAL A C 1
ATOM 879 O O . VAL A 1 118 ? 0.072 0.256 -0.381 1.00 97.56 118 VAL A O 1
ATOM 882 N N . MET A 1 119 ? -2.145 0.336 -0.727 1.00 97.00 119 MET A N 1
ATOM 883 C CA . MET A 1 119 ? -2.377 1.660 -0.155 1.00 97.00 119 MET A CA 1
ATOM 884 C C . MET A 1 119 ? -3.334 1.549 1.030 1.00 97.00 119 MET A C 1
ATOM 886 O O . MET A 1 119 ? -4.528 1.316 0.850 1.00 97.00 119 MET A O 1
ATOM 890 N N . ALA A 1 120 ? -2.815 1.745 2.242 1.00 94.06 120 ALA A N 1
ATOM 891 C CA . ALA A 1 120 ? -3.621 1.841 3.454 1.00 94.06 120 ALA A CA 1
ATOM 892 C C . ALA A 1 120 ? -3.841 3.317 3.805 1.00 94.06 120 ALA A C 1
ATOM 894 O O . ALA A 1 120 ? -2.891 4.014 4.170 1.00 94.06 120 ALA A O 1
ATOM 895 N N . THR A 1 121 ? -5.072 3.811 3.682 1.00 94.25 121 THR A N 1
ATOM 896 C CA . THR A 1 121 ? -5.403 5.236 3.838 1.00 94.25 121 THR A CA 1
ATOM 897 C C . THR A 1 121 ? -6.363 5.458 4.995 1.00 94.25 121 THR A C 1
ATOM 899 O O . THR A 1 121 ? -7.342 4.731 5.139 1.00 94.25 121 THR A O 1
ATOM 902 N N . MET A 1 122 ? -6.116 6.488 5.806 1.00 92.75 122 MET A N 1
ATOM 903 C CA . MET A 1 122 ? -6.951 6.816 6.957 1.00 92.75 122 MET A CA 1
ATOM 904 C C . MET A 1 122 ? -7.169 8.314 7.159 1.00 92.75 122 MET A C 1
ATOM 906 O O . MET A 1 122 ? -6.314 9.151 6.851 1.00 92.75 122 MET A O 1
ATOM 910 N N . THR A 1 123 ? -8.314 8.641 7.755 1.00 94.00 123 THR A N 1
ATOM 911 C CA . THR A 1 123 ? -8.661 10.003 8.179 1.00 94.00 123 THR A CA 1
ATOM 912 C C . THR A 1 123 ? -8.634 10.095 9.702 1.00 94.00 123 THR A C 1
ATOM 914 O O . THR A 1 123 ? -9.479 9.511 10.375 1.00 94.00 123 THR A O 1
ATOM 917 N N . VAL A 1 124 ? -7.679 10.845 10.255 1.00 87.69 124 VAL A N 1
ATOM 918 C CA . VAL A 1 124 ? -7.504 11.029 11.708 1.00 87.69 124 VAL A CA 1
ATOM 919 C C . VAL A 1 124 ? -8.028 12.404 12.136 1.00 87.69 124 VAL A C 1
ATOM 921 O O . VAL A 1 124 ? -7.887 13.385 11.407 1.00 87.69 124 VAL A O 1
ATOM 924 N N . GLY A 1 125 ? -8.634 12.488 13.324 1.00 82.75 125 GLY A N 1
ATOM 925 C CA . GLY A 1 125 ? -9.001 13.762 13.965 1.00 82.75 125 GLY A CA 1
ATOM 926 C C . GLY A 1 125 ? -10.239 14.477 13.405 1.00 82.75 125 GLY A C 1
ATOM 927 O O . GLY A 1 125 ? -10.578 15.560 13.874 1.00 82.75 125 GLY A O 1
ATOM 928 N N . LYS A 1 126 ? -10.937 13.891 12.429 1.00 80.12 126 LYS 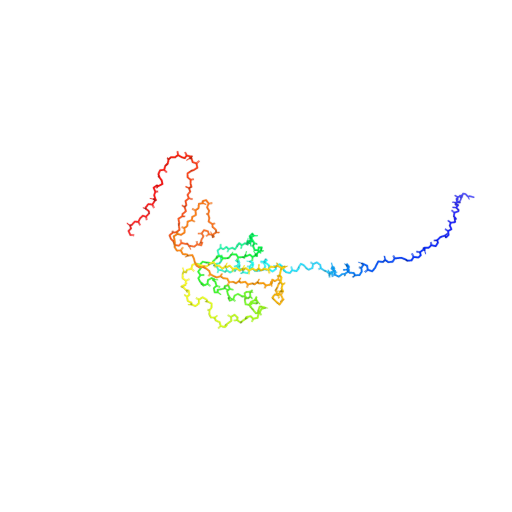A N 1
ATOM 929 C CA . LYS A 1 126 ? -12.222 14.381 11.900 1.00 80.12 126 LYS A CA 1
ATOM 930 C C . LYS A 1 126 ? -13.248 13.256 11.990 1.00 80.12 126 LYS A C 1
ATOM 932 O O . LYS A 1 126 ? -12.902 12.147 11.622 1.00 80.12 126 LYS A O 1
ATOM 937 N N . GLY A 1 127 ? -14.492 13.525 12.389 1.00 88.12 127 GLY A N 1
ATOM 938 C CA . GLY A 1 127 ? -15.563 12.514 12.435 1.00 88.12 127 GLY A CA 1
ATOM 939 C C . GLY A 1 127 ? -15.493 11.555 13.634 1.00 88.12 127 GLY A C 1
ATOM 940 O O . GLY A 1 127 ? -14.658 11.714 14.520 1.00 88.12 127 GLY A O 1
ATOM 941 N N . GLN A 1 128 ? -16.408 10.581 13.670 1.00 89.56 128 GLN A N 1
ATOM 942 C CA . GLN A 1 128 ? -16.466 9.562 14.727 1.00 89.56 128 GLN A CA 1
ATOM 943 C C . GLN A 1 128 ? -15.417 8.465 14.483 1.00 89.56 128 GLN A C 1
ATOM 945 O O . GLN A 1 128 ? -15.328 7.999 13.349 1.00 89.56 128 GLN A O 1
ATOM 950 N N . PRO A 1 129 ? -14.643 8.040 15.498 1.00 89.81 129 PRO A N 1
ATOM 951 C CA . PRO A 1 129 ? -13.683 6.943 15.363 1.00 89.81 129 PRO A CA 1
ATOM 952 C C . PRO A 1 129 ? -14.323 5.593 15.003 1.00 89.81 129 PRO A C 1
ATOM 954 O O . PRO A 1 129 ? -15.457 5.300 15.388 1.00 89.81 129 PRO A O 1
ATOM 957 N N . LEU A 1 130 ? -13.558 4.742 14.319 1.00 86.31 130 LEU A N 1
ATOM 958 C CA . LEU A 1 130 ? -13.913 3.362 13.989 1.00 86.31 130 LEU A CA 1
ATOM 959 C C . LEU A 1 130 ? -13.654 2.448 15.197 1.00 86.31 130 LEU A C 1
ATOM 961 O O . LEU A 1 130 ? -12.626 1.775 15.294 1.00 86.31 130 LEU A O 1
ATOM 965 N N . GLY A 1 131 ? -14.586 2.454 16.152 1.00 83.38 131 GLY A N 1
ATOM 966 C CA . GLY A 1 131 ? -14.462 1.673 17.384 1.00 83.38 131 GLY A CA 1
ATOM 967 C C . GLY A 1 131 ? -13.191 2.058 18.162 1.00 83.38 131 GLY A C 1
ATOM 968 O O . GLY A 1 131 ? -13.038 3.232 18.503 1.00 83.38 131 GLY A O 1
ATOM 969 N N . PRO A 1 132 ? -12.271 1.116 18.455 1.00 78.62 132 PRO A N 1
ATOM 970 C CA . PRO A 1 132 ? -11.013 1.422 19.139 1.00 78.62 132 PRO A CA 1
ATOM 971 C C . PRO A 1 132 ? -9.953 2.066 18.225 1.00 78.62 132 PRO A C 1
ATOM 973 O O . PRO A 1 132 ? -8.907 2.494 18.715 1.00 78.62 132 PRO A O 1
ATOM 976 N N . PHE A 1 133 ? -10.181 2.119 16.908 1.00 83.56 133 PHE A N 1
ATOM 977 C CA . PHE A 1 133 ? -9.229 2.657 15.940 1.00 83.56 133 PHE A CA 1
ATOM 978 C C . PHE A 1 133 ? -9.393 4.188 15.823 1.00 83.56 133 PHE A C 1
ATOM 980 O O . PHE A 1 133 ? -10.486 4.662 15.504 1.00 83.56 133 PHE A O 1
ATOM 987 N N . PRO A 1 134 ? -8.335 4.997 16.045 1.00 85.12 134 PRO A N 1
ATOM 988 C CA . PRO A 1 134 ? -8.411 6.460 16.147 1.00 85.12 134 PRO A CA 1
ATOM 989 C C . PRO A 1 134 ? -8.515 7.169 14.781 1.00 85.12 134 PRO A C 1
ATOM 991 O O . PRO A 1 134 ? -7.976 8.259 14.587 1.00 85.12 134 PRO A O 1
ATOM 994 N N . ALA A 1 135 ? -9.208 6.560 13.821 1.00 89.12 135 ALA A N 1
ATOM 995 C CA . ALA A 1 135 ? -9.534 7.146 12.529 1.00 89.12 135 ALA A CA 1
ATOM 996 C C . ALA A 1 135 ? -11.034 7.008 12.277 1.00 89.12 135 ALA A C 1
ATOM 998 O O . ALA A 1 135 ? -11.637 6.033 12.708 1.00 89.12 135 ALA A O 1
ATOM 999 N N . SER A 1 136 ? -11.630 7.960 11.569 1.00 93.06 136 SER A N 1
ATOM 1000 C CA . SER A 1 136 ? -13.040 7.900 11.151 1.00 93.06 136 SER A CA 1
ATOM 1001 C C . SER A 1 136 ? -13.256 7.219 9.808 1.00 93.06 136 SER A C 1
ATOM 1003 O O . SER A 1 136 ? -14.385 6.950 9.406 1.00 93.06 136 SER A O 1
ATOM 1005 N N . GLN A 1 137 ? -12.163 6.960 9.100 1.00 93.00 137 GLN A N 1
ATOM 1006 C CA . GLN A 1 137 ? -12.136 6.251 7.837 1.00 93.00 137 GLN A CA 1
ATOM 1007 C C . GLN A 1 137 ? -10.831 5.465 7.768 1.00 93.00 137 GLN A C 1
ATOM 1009 O O . GLN A 1 137 ? -9.781 5.971 8.172 1.00 93.00 137 GLN A O 1
ATOM 1014 N N . PHE A 1 138 ? -10.920 4.252 7.233 1.00 91.81 138 PHE A N 1
ATOM 1015 C CA . PHE A 1 138 ? -9.801 3.382 6.905 1.00 91.81 138 PHE A CA 1
ATOM 1016 C C . PHE A 1 138 ? -10.114 2.674 5.579 1.00 91.81 138 PHE A C 1
ATOM 1018 O O . PHE A 1 138 ? -11.255 2.267 5.361 1.00 91.81 138 PHE A O 1
ATOM 1025 N N . SER A 1 139 ? -9.147 2.588 4.670 1.00 92.81 139 SER A N 1
ATOM 1026 C CA . SER A 1 139 ? -9.240 1.800 3.438 1.00 92.81 139 SER A CA 1
ATOM 1027 C C . SER A 1 139 ? -7.930 1.065 3.203 1.00 92.81 139 SER A C 1
ATOM 1029 O O . SER A 1 139 ? -6.863 1.576 3.545 1.00 92.81 139 SER A O 1
ATOM 1031 N N . VAL A 1 140 ? -8.028 -0.129 2.623 1.00 92.50 140 VAL A N 1
ATOM 1032 C CA . VAL A 1 140 ? -6.907 -0.897 2.079 1.00 92.50 140 VAL A CA 1
ATOM 1033 C C . VAL A 1 140 ? -7.244 -1.176 0.626 1.00 92.50 140 VAL A C 1
ATOM 1035 O O . VAL A 1 140 ? -8.246 -1.823 0.331 1.00 92.50 140 VAL A O 1
ATOM 1038 N N . GLU A 1 141 ? -6.427 -0.654 -0.276 1.00 94.75 141 GLU A N 1
ATOM 1039 C CA . GLU A 1 141 ? -6.617 -0.774 -1.720 1.00 94.75 141 GLU A CA 1
ATOM 1040 C C . GLU A 1 141 ? -5.359 -1.372 -2.347 1.00 94.75 141 GLU A C 1
ATOM 1042 O O . GLU A 1 141 ? -4.246 -1.097 -1.898 1.00 94.75 141 GLU A O 1
ATOM 1047 N N . LEU A 1 142 ? -5.535 -2.218 -3.361 1.00 95.88 142 LEU A N 1
ATOM 1048 C CA . LEU A 1 142 ? -4.458 -2.983 -3.981 1.00 95.88 142 LEU A CA 1
ATOM 1049 C C . LEU A 1 142 ? -4.387 -2.664 -5.471 1.00 95.88 142 LEU A C 1
ATOM 1051 O O . LEU A 1 142 ? -5.401 -2.668 -6.166 1.00 95.88 142 LEU A O 1
ATOM 1055 N N . TYR A 1 143 ? -3.176 -2.413 -5.958 1.00 96.19 143 TYR A N 1
ATOM 1056 C CA . TYR A 1 143 ? -2.914 -1.960 -7.318 1.00 96.19 143 TYR A CA 1
ATOM 1057 C C . TYR A 1 143 ? -1.759 -2.750 -7.926 1.00 96.19 143 TYR A C 1
ATOM 1059 O O . TYR A 1 143 ? -0.699 -2.859 -7.318 1.00 96.19 143 TYR A O 1
ATOM 1067 N N . THR A 1 144 ? -1.920 -3.245 -9.150 1.00 94.81 144 THR A N 1
ATOM 1068 C CA . THR A 1 144 ? -0.803 -3.764 -9.953 1.00 94.81 144 THR A CA 1
ATOM 1069 C C . THR A 1 144 ? -0.415 -2.727 -11.011 1.00 94.81 144 THR A C 1
ATOM 1071 O O . THR A 1 144 ? -1.297 -2.025 -11.522 1.00 94.81 144 THR A O 1
ATOM 1074 N N . PRO A 1 145 ? 0.879 -2.544 -11.327 1.00 94.44 145 PRO A N 1
ATOM 1075 C CA . PRO A 1 145 ? 1.273 -1.560 -12.318 1.00 94.44 145 PRO A CA 1
ATOM 1076 C C . PRO A 1 145 ? 0.884 -2.018 -13.725 1.00 94.44 145 PRO A C 1
ATOM 1078 O O . PRO A 1 145 ? 1.158 -3.145 -14.133 1.00 94.44 145 PRO A O 1
ATOM 1081 N N . LEU A 1 146 ? 0.307 -1.104 -14.503 1.00 94.81 146 LEU A N 1
ATOM 1082 C CA . LEU A 1 146 ? 0.116 -1.322 -15.932 1.00 94.81 146 LEU A CA 1
ATOM 1083 C C . LEU A 1 146 ? 1.447 -1.172 -16.692 1.00 94.81 146 LEU A C 1
ATOM 1085 O O . LEU A 1 146 ? 2.322 -0.414 -16.256 1.00 94.81 146 LEU A O 1
ATOM 1089 N N . PRO A 1 147 ? 1.602 -1.843 -17.847 1.00 94.38 147 PRO A N 1
ATOM 1090 C CA . PRO A 1 147 ? 2.777 -1.667 -18.685 1.00 94.38 147 PRO A CA 1
ATOM 1091 C C . PRO A 1 147 ? 2.925 -0.243 -19.247 1.00 94.38 147 PRO A C 1
ATOM 1093 O O . PRO A 1 147 ? 1.932 0.422 -19.538 1.00 94.38 147 PRO A O 1
ATOM 1096 N N . GLY A 1 148 ? 4.166 0.197 -19.481 1.00 92.62 148 GLY A N 1
ATOM 1097 C CA . GLY A 1 148 ? 4.463 1.411 -20.260 1.00 92.62 148 GLY A CA 1
ATOM 1098 C C . GLY A 1 148 ? 4.629 2.710 -19.461 1.00 92.62 148 GLY A C 1
ATOM 1099 O O . GLY A 1 148 ? 4.599 3.793 -20.044 1.00 92.62 148 GLY A O 1
ATOM 1100 N N . GLY A 1 149 ? 4.797 2.633 -18.138 1.00 92.69 149 GLY A N 1
ATOM 1101 C CA . GLY A 1 149 ? 5.095 3.807 -17.310 1.00 92.69 149 GLY A CA 1
ATOM 1102 C C . GLY A 1 149 ? 6.469 4.429 -17.603 1.00 92.69 149 GLY A C 1
ATOM 1103 O O . GLY A 1 149 ? 7.307 3.840 -18.288 1.00 92.69 149 GLY A O 1
ATOM 1104 N N . ALA A 1 150 ? 6.729 5.614 -17.047 1.00 94.75 150 ALA A N 1
ATOM 1105 C CA . ALA A 1 150 ? 8.031 6.254 -17.174 1.00 94.75 150 ALA A CA 1
ATOM 1106 C C . ALA A 1 150 ? 8.456 7.071 -15.949 1.00 94.75 150 ALA A C 1
ATOM 1108 O O . ALA A 1 150 ? 7.639 7.426 -15.098 1.00 94.75 150 ALA A O 1
ATOM 1109 N N . ALA A 1 151 ? 9.748 7.385 -15.894 1.00 95.12 151 ALA A N 1
ATOM 1110 C CA . ALA A 1 151 ? 10.390 8.159 -14.841 1.00 95.12 151 ALA A C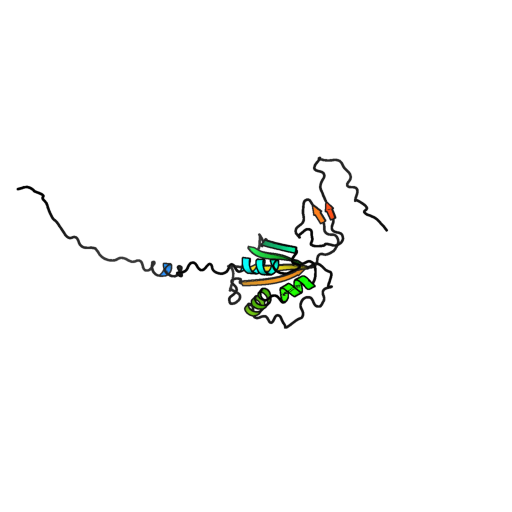A 1
ATOM 1111 C C . ALA A 1 151 ? 11.462 9.099 -15.399 1.00 95.12 151 ALA A C 1
ATOM 1113 O O . ALA A 1 151 ? 12.160 8.752 -16.349 1.00 95.12 151 ALA A O 1
ATOM 1114 N N . ILE A 1 152 ? 11.633 10.259 -14.763 1.00 94.25 152 ILE A N 1
ATOM 1115 C CA . ILE A 1 152 ? 12.746 11.191 -14.987 1.00 94.25 152 ILE A CA 1
ATOM 1116 C C . ILE A 1 152 ? 13.404 11.429 -13.629 1.00 94.25 152 ILE A C 1
ATOM 1118 O O . ILE A 1 152 ? 12.724 11.832 -12.690 1.00 94.25 152 ILE A O 1
ATOM 1122 N N . ASN A 1 153 ? 14.713 11.195 -13.515 1.00 90.62 153 ASN A N 1
ATOM 1123 C CA . ASN A 1 153 ? 15.491 11.421 -12.282 1.00 90.62 153 ASN A CA 1
ATOM 1124 C C . ASN A 1 153 ? 15.001 10.664 -11.029 1.00 90.62 153 ASN A C 1
ATOM 1126 O O . ASN A 1 153 ? 15.341 11.032 -9.908 1.00 90.62 153 ASN A O 1
ATOM 1130 N N . GLY A 1 154 ? 14.228 9.596 -11.207 1.00 89.94 154 GLY A N 1
ATOM 1131 C CA . GLY A 1 154 ? 13.687 8.796 -10.114 1.00 89.94 154 GLY A CA 1
ATOM 1132 C C . GLY A 1 154 ? 12.242 8.393 -10.366 1.00 89.94 154 GLY A C 1
ATOM 1133 O O . GLY A 1 154 ? 11.586 8.883 -11.285 1.00 89.94 154 GLY A O 1
ATOM 1134 N N . ARG A 1 155 ? 11.749 7.467 -9.550 1.00 93.12 155 ARG A N 1
ATOM 1135 C CA . ARG A 1 155 ? 10.386 6.936 -9.620 1.00 93.12 155 ARG A CA 1
ATOM 1136 C C . ARG A 1 155 ? 9.806 6.815 -8.217 1.00 93.12 155 ARG A C 1
ATOM 1138 O O . ARG A 1 155 ? 10.549 6.812 -7.244 1.00 93.12 155 ARG A O 1
ATOM 1145 N N . LEU A 1 156 ? 8.482 6.710 -8.145 1.00 94.06 156 LEU A N 1
ATOM 1146 C CA . LEU A 1 156 ? 7.751 6.570 -6.886 1.00 94.06 156 LEU A CA 1
ATOM 1147 C C . LEU A 1 156 ? 8.040 5.229 -6.195 1.00 94.06 156 LEU A C 1
ATOM 1149 O O . LEU A 1 156 ? 8.423 5.200 -5.037 1.00 94.06 156 LEU A O 1
ATOM 1153 N N . ALA A 1 157 ? 7.827 4.119 -6.903 1.00 96.06 157 ALA A N 1
ATOM 1154 C CA . ALA A 1 157 ? 8.020 2.784 -6.344 1.00 96.06 157 ALA A CA 1
ATOM 1155 C C . ALA A 1 157 ? 9.515 2.415 -6.240 1.00 96.06 157 ALA A C 1
ATOM 1157 O O . ALA A 1 157 ? 10.293 2.872 -7.081 1.00 96.06 157 ALA A O 1
ATOM 1158 N N . PRO A 1 158 ? 9.918 1.531 -5.306 1.00 96.00 158 PRO A N 1
ATOM 1159 C CA . PRO A 1 158 ? 11.278 0.998 -5.235 1.00 96.00 158 PRO A CA 1
ATOM 1160 C C . PRO A 1 158 ? 11.763 0.418 -6.572 1.00 96.00 158 PRO A C 1
ATOM 1162 O O . PRO A 1 158 ? 10.970 -0.097 -7.362 1.00 96.00 158 PRO A O 1
ATOM 1165 N N . ASN A 1 159 ? 13.076 0.448 -6.822 1.00 93.44 159 ASN A N 1
ATOM 1166 C CA . ASN A 1 159 ? 13.658 -0.044 -8.082 1.00 93.44 159 ASN A CA 1
ATOM 1167 C C . ASN A 1 159 ? 13.360 -1.528 -8.347 1.00 93.44 159 ASN A C 1
ATOM 1169 O O . ASN A 1 159 ? 13.193 -1.927 -9.501 1.00 93.44 159 ASN A O 1
ATOM 1173 N N . ASP A 1 160 ? 13.243 -2.329 -7.287 1.00 95.81 160 ASP A N 1
ATOM 1174 C CA . ASP A 1 160 ? 12.930 -3.751 -7.395 1.00 95.81 160 ASP A CA 1
ATOM 1175 C C . ASP A 1 160 ? 11.456 -4.024 -7.713 1.00 95.81 160 ASP A C 1
ATOM 1177 O O . ASP A 1 160 ? 11.137 -5.112 -8.190 1.00 95.81 160 ASP A O 1
ATOM 1181 N N . PHE A 1 161 ? 10.572 -3.028 -7.567 1.00 97.12 161 PHE A N 1
ATOM 1182 C CA . PHE A 1 161 ? 9.172 -3.130 -7.971 1.00 97.12 161 PHE A CA 1
ATOM 1183 C C . PHE A 1 161 ? 9.062 -3.101 -9.500 1.00 97.12 161 PHE A C 1
ATOM 1185 O O . PHE A 1 161 ? 9.210 -2.049 -10.150 1.00 97.12 161 PHE A O 1
ATOM 1192 N N . LYS A 1 162 ? 8.834 -4.278 -10.087 1.00 95.06 162 LYS A N 1
ATOM 1193 C CA . LYS A 1 162 ? 8.850 -4.473 -11.538 1.00 95.06 162 LYS A CA 1
ATOM 1194 C C . LYS A 1 162 ? 7.649 -3.783 -12.182 1.00 95.06 162 LYS A C 1
ATOM 1196 O O . LYS A 1 162 ? 6.522 -3.902 -11.726 1.00 95.06 162 LYS A O 1
ATOM 1201 N N . ILE A 1 163 ? 7.897 -3.031 -13.248 1.00 94.69 163 ILE A N 1
ATOM 1202 C CA . ILE A 1 163 ? 6.845 -2.456 -14.088 1.00 94.69 163 ILE A CA 1
ATOM 1203 C C . ILE A 1 163 ? 7.172 -2.854 -15.527 1.00 94.69 163 ILE A C 1
ATOM 1205 O O . ILE A 1 163 ? 8.252 -2.497 -16.011 1.00 94.69 163 ILE A O 1
ATOM 1209 N N . PRO A 1 164 ? 6.295 -3.605 -16.215 1.00 92.88 164 PRO A N 1
ATOM 1210 C CA . PRO A 1 164 ? 6.548 -4.001 -17.593 1.00 92.88 164 PRO A CA 1
ATOM 1211 C C . PRO A 1 164 ? 6.708 -2.778 -18.506 1.00 92.88 164 PRO A C 1
ATOM 1213 O O . PRO A 1 164 ? 5.958 -1.808 -18.405 1.00 92.88 164 PRO A O 1
ATOM 1216 N N . HIS A 1 165 ? 7.694 -2.813 -19.403 1.00 94.69 165 HIS A N 1
ATOM 1217 C CA . HIS A 1 165 ? 7.966 -1.736 -20.370 1.00 94.69 165 HIS A CA 1
ATOM 1218 C C . HIS A 1 165 ? 8.184 -0.345 -19.732 1.00 94.69 165 HIS A C 1
ATOM 1220 O O . HIS A 1 165 ? 7.798 0.671 -20.306 1.00 94.69 165 HIS A O 1
ATOM 1226 N N . PHE A 1 166 ? 8.762 -0.289 -18.525 1.00 94.56 166 PHE A N 1
ATOM 1227 C CA . PHE A 1 166 ? 9.004 0.968 -17.818 1.00 94.56 166 PHE A CA 1
ATOM 1228 C C . PHE A 1 166 ? 10.234 1.708 -18.345 1.00 94.56 166 PHE A C 1
ATOM 1230 O O . PHE A 1 166 ? 11.345 1.179 -18.322 1.00 94.56 166 PHE A O 1
ATOM 1237 N N . ASN A 1 167 ? 10.048 2.963 -18.747 1.00 92.56 167 ASN A N 1
ATOM 1238 C CA . ASN A 1 167 ? 11.098 3.772 -19.359 1.00 92.56 167 ASN A CA 1
ATOM 1239 C C . ASN A 1 167 ? 11.704 4.760 -18.355 1.00 92.56 167 ASN A C 1
ATOM 1241 O O . ASN A 1 167 ? 11.004 5.598 -17.791 1.00 92.56 167 ASN A O 1
ATOM 1245 N N . THR A 1 168 ? 13.020 4.704 -18.150 1.00 89.88 168 THR A N 1
ATOM 1246 C CA . THR A 1 168 ? 13.732 5.692 -17.323 1.00 89.88 168 THR A CA 1
ATOM 1247 C C . THR A 1 168 ? 14.508 6.651 -18.211 1.00 89.88 168 THR A C 1
ATOM 1249 O O . THR A 1 168 ? 15.422 6.244 -18.922 1.00 89.88 168 THR A O 1
ATOM 1252 N N . TYR A 1 169 ? 14.168 7.933 -18.132 1.00 86.88 169 TYR A N 1
ATOM 1253 C CA . TYR A 1 169 ? 14.829 9.008 -18.854 1.00 86.88 169 TYR A CA 1
ATOM 1254 C C . TYR A 1 169 ? 15.819 9.740 -17.942 1.00 86.88 169 TYR A C 1
ATOM 1256 O O . TYR A 1 169 ? 15.529 10.036 -16.778 1.00 86.88 169 TYR A O 1
ATOM 1264 N N . LYS A 1 170 ? 16.980 10.081 -18.497 1.00 81.31 170 LYS A N 1
ATOM 1265 C CA . LYS A 1 170 ? 17.942 11.007 -17.896 1.00 81.31 170 LYS A CA 1
ATOM 1266 C C . LYS A 1 170 ? 18.059 12.199 -18.846 1.00 81.31 170 LYS A C 1
ATOM 1268 O O . LYS A 1 170 ? 18.525 11.992 -19.961 1.00 81.31 170 LYS A O 1
ATOM 1273 N N . PRO A 1 171 ? 17.561 13.393 -18.483 1.00 76.31 171 PRO A N 1
ATOM 1274 C CA . PRO A 1 171 ? 17.693 14.558 -19.337 1.00 76.31 171 PRO A CA 1
ATOM 1275 C C . PRO A 1 171 ? 19.169 14.946 -19.391 1.00 76.31 171 PRO A C 1
ATOM 1277 O O . PRO A 1 171 ? 19.825 15.009 -18.349 1.00 76.31 171 PRO A O 1
ATOM 1280 N N . ASP A 1 172 ? 19.680 15.190 -20.594 1.00 77.00 172 ASP A N 1
ATOM 1281 C CA . ASP A 1 172 ? 21.050 15.652 -20.780 1.00 77.00 172 ASP A CA 1
ATOM 1282 C C . ASP A 1 172 ? 21.227 16.970 -20.015 1.00 77.00 172 ASP A C 1
ATOM 1284 O O . ASP A 1 172 ? 20.543 17.963 -20.270 1.00 77.00 172 ASP A O 1
ATOM 1288 N N . THR A 1 173 ? 22.124 16.977 -19.029 1.00 62.31 173 THR A N 1
ATOM 1289 C CA . THR A 1 173 ? 22.428 18.159 -18.202 1.00 62.31 173 THR A CA 1
ATOM 1290 C C . THR A 1 173 ? 23.150 19.269 -18.971 1.00 62.31 173 THR A C 1
ATOM 1292 O O . THR A 1 173 ? 23.433 20.324 -18.407 1.00 62.31 173 THR A O 1
ATOM 1295 N N . GLU A 1 174 ? 23.430 19.061 -20.255 1.00 53.47 174 GLU A N 1
ATOM 1296 C CA . GLU A 1 174 ? 24.038 20.047 -21.138 1.00 53.47 174 GLU A CA 1
ATOM 1297 C C . GLU A 1 174 ? 22.958 20.611 -22.062 1.00 53.47 174 GLU A C 1
ATOM 1299 O O . GLU A 1 174 ? 22.357 19.912 -22.876 1.00 53.47 174 GLU A O 1
ATOM 1304 N N . GLY A 1 175 ? 22.645 21.891 -21.856 1.00 51.22 175 GLY A N 1
ATOM 1305 C CA . GLY A 1 175 ? 21.528 22.565 -22.495 1.00 51.22 175 GLY A CA 1
ATOM 1306 C C . GLY A 1 175 ? 21.530 22.441 -24.018 1.00 51.22 175 GLY A C 1
ATOM 1307 O O . GLY A 1 175 ? 22.492 22.799 -24.682 1.00 51.22 175 GLY A O 1
ATOM 1308 N N . GLY A 1 176 ? 20.383 22.020 -24.549 1.00 52.25 176 GLY A N 1
ATOM 1309 C CA . GLY A 1 176 ? 19.892 22.409 -25.866 1.00 52.25 176 GLY A CA 1
ATOM 1310 C C . GLY A 1 176 ? 20.811 22.110 -27.046 1.00 52.25 176 GLY A C 1
ATOM 1311 O O . GLY A 1 176 ? 21.438 23.023 -27.566 1.00 52.25 176 GLY A O 1
ATOM 1312 N N . GLN A 1 177 ? 20.768 20.873 -27.541 1.00 47.44 177 GLN A N 1
ATOM 1313 C CA . GLN A 1 177 ? 20.532 20.515 -28.952 1.00 47.44 177 GLN A CA 1
ATOM 1314 C C . GLN A 1 177 ? 20.872 19.032 -29.144 1.00 47.44 177 GLN A C 1
ATOM 1316 O O . GLN A 1 177 ? 22.015 18.667 -29.386 1.00 47.44 177 GLN A O 1
ATOM 1321 N N . GLY A 1 178 ? 19.872 18.156 -29.078 1.00 44.00 178 GLY A N 1
ATOM 1322 C CA . GLY A 1 178 ? 20.083 16.738 -29.352 1.00 44.00 178 GLY A CA 1
ATOM 1323 C C . GLY A 1 178 ? 18.759 16.027 -29.540 1.00 44.00 178 GLY A C 1
ATOM 1324 O O . GLY A 1 178 ? 17.954 15.947 -28.620 1.00 44.00 178 GLY A O 1
ATOM 1325 N N . LYS A 1 179 ? 18.495 15.561 -30.761 1.00 48.53 179 LYS A N 1
ATOM 1326 C CA . LYS A 1 179 ? 17.337 14.728 -31.089 1.00 48.53 179 LYS A CA 1
ATOM 1327 C C . LYS A 1 179 ? 17.354 13.496 -30.180 1.00 48.53 179 LYS A C 1
ATOM 1329 O O . LYS A 1 179 ? 18.283 12.701 -30.275 1.00 48.53 179 LYS A O 1
ATOM 1334 N N . GLY A 1 180 ? 16.334 13.332 -29.339 1.00 44.84 180 GLY A N 1
ATOM 1335 C CA . GLY A 1 180 ? 16.138 12.106 -28.571 1.00 44.84 180 GLY A CA 1
ATOM 1336 C C . GLY A 1 180 ? 15.932 10.932 -29.523 1.00 44.84 180 GLY A C 1
ATOM 1337 O O . GLY A 1 180 ? 14.856 10.775 -30.097 1.00 44.84 180 GLY A O 1
ATOM 1338 N N . GLN A 1 181 ? 16.982 10.143 -29.730 1.00 45.50 181 GLN A N 1
ATOM 1339 C CA . GLN A 1 181 ? 16.903 8.851 -30.393 1.00 45.50 181 GLN A CA 1
ATOM 1340 C C . GLN A 1 181 ? 16.412 7.843 -29.340 1.00 45.50 181 GLN A C 1
ATOM 1342 O O . GLN A 1 181 ? 17.081 7.689 -28.317 1.00 45.50 181 GLN A O 1
ATOM 1347 N N . PRO A 1 182 ? 15.264 7.170 -29.530 1.00 50.66 182 PRO A N 1
ATOM 1348 C CA . PRO A 1 182 ? 14.880 6.077 -28.649 1.00 50.66 182 PRO A CA 1
ATOM 1349 C C . PRO A 1 182 ? 15.899 4.944 -28.800 1.00 50.66 182 PRO A C 1
ATOM 1351 O O . PRO A 1 182 ? 16.202 4.525 -29.920 1.00 50.66 182 PRO A O 1
ATOM 1354 N N . ASP A 1 183 ? 16.431 4.473 -27.674 1.00 53.53 183 ASP A N 1
ATOM 1355 C CA . ASP A 1 183 ? 17.270 3.282 -27.623 1.00 53.53 183 ASP A CA 1
ATOM 1356 C C . ASP A 1 183 ? 16.418 2.076 -28.035 1.00 53.53 183 ASP A C 1
ATOM 1358 O O . ASP A 1 183 ? 15.541 1.610 -27.303 1.00 53.53 183 ASP A O 1
ATOM 1362 N N . SER A 1 184 ? 16.604 1.630 -29.275 1.00 56.75 184 SER A N 1
ATOM 1363 C CA . SER A 1 184 ? 15.978 0.431 -29.809 1.00 56.75 184 SER A CA 1
ATOM 1364 C C . SER A 1 184 ? 16.706 -0.792 -29.254 1.00 56.75 184 SER A C 1
ATOM 1366 O O . SER A 1 184 ? 17.527 -1.401 -29.942 1.00 56.75 184 SER A O 1
ATOM 1368 N N . GLY A 1 185 ? 16.391 -1.132 -28.007 1.00 44.28 185 GLY A N 1
ATOM 1369 C CA . GLY A 1 185 ? 16.768 -2.389 -27.376 1.00 44.28 185 GLY A CA 1
ATOM 1370 C C . GLY A 1 185 ? 16.039 -3.564 -28.027 1.00 44.28 185 GLY A C 1
ATOM 1371 O O . GLY A 1 185 ? 14.891 -3.845 -27.710 1.00 44.28 185 GLY A O 1
ATOM 1372 N N . ASP A 1 186 ? 16.744 -4.181 -28.969 1.00 49.69 186 ASP A N 1
ATOM 1373 C CA . ASP A 1 186 ? 16.695 -5.573 -29.422 1.00 49.69 186 ASP A CA 1
ATOM 1374 C C . ASP A 1 186 ? 15.330 -6.198 -29.786 1.00 49.69 186 ASP A C 1
ATOM 1376 O O . ASP A 1 186 ? 14.560 -6.686 -28.961 1.00 49.69 186 ASP A O 1
ATOM 1380 N N . ARG A 1 187 ? 15.085 -6.267 -31.101 1.00 48.97 187 ARG A N 1
ATOM 1381 C CA . ARG A 1 187 ? 14.222 -7.281 -31.714 1.00 48.97 187 ARG A CA 1
ATOM 1382 C C . ARG A 1 187 ? 15.064 -8.535 -31.945 1.00 48.97 187 ARG A C 1
ATOM 1384 O O . ARG A 1 187 ? 15.753 -8.565 -32.966 1.00 48.97 187 ARG A O 1
ATOM 1391 N N . ARG A 1 188 ? 14.918 -9.557 -31.095 1.00 53.59 188 ARG A N 1
ATOM 1392 C CA . ARG A 1 188 ? 14.906 -10.986 -31.470 1.00 53.59 188 ARG A CA 1
ATOM 1393 C C . ARG A 1 188 ? 14.053 -11.785 -30.503 1.00 53.59 188 ARG A C 1
ATOM 1395 O O . ARG A 1 188 ? 14.202 -11.567 -29.285 1.0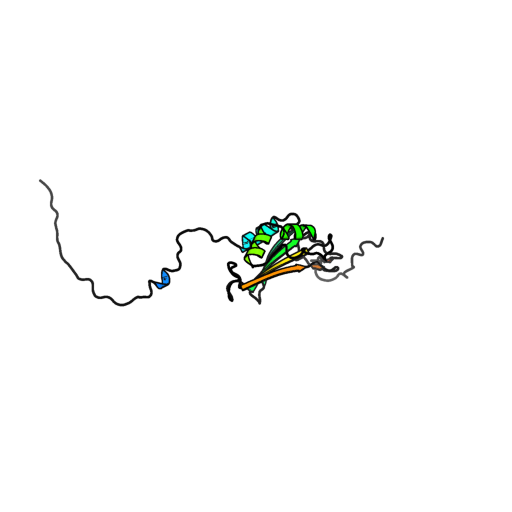0 53.59 188 ARG A O 1
#

Sequence (188 aa):
MRSTSTMTAISAAAAIAGVLTFAALARQQQQMPNGAQQPDLGKMLVDGLKNTNGCLGVDRCQWADSGRLTICAWFEDKAAVVRWFDSPAHVQLMRALGDDPAKHEPLADVSDDVPVMVMATMTVGKGQPLGPFPASQFSVELYTPLPGGAAINGRLAPNDFKIPHFNTYKPDTEGGQGKGQPDSGDRR

Secondary structure (DSSP, 8-state):
-------------PPP-----TTSTTSTTS--S-------HHHHHHHHHHTSTTEEEEEEEE-TTT--EEEEEEESSHHHHHHHHTSHHHHHHHHHTT--TTSS-TTTTS-TT--EEEEEEEEESSS--BTTBSEEEEEEEEEPPPTT-EEES--SS-TTS--TT-EEE---SS-S------------

Foldseek 3Di:
DDDDDDDDDDDDDDDDDDDDDPPPVVVVPPDDPDPPDDPPVVVLVQVLLVPQPQWQDKDWDADPPQRKIKIKIKGQWPVSVQSSLPDPSNCVVCVQLVHHSVPDDPPPVPDTRFIKIKIWIFAAPDDDASRVHRTPDIDIDMDTAAADAEEEPDDDDDPSRDHHNYYYDYPPPDDDDDDDDPDPPDDD